Protein AF-A0A6A6XYK1-F1 (afdb_monomer)

Sequence (243 aa):
MVEALRTACPRNGGAFSYNPVHLSVWYMPEELWARLPTRLTGSIAAVQHAGAAVFTGFERLETLGEALSPSENAEDDIVPVPGVVKPRGLSTITISSNDSDASATSSLASSVVSTPLSTPNLFSMPVSPFSLSPSSFEKTTSKPHQRHHARSYTTPMEPDMAYYTLELSHLRTESLPCLRHAIRVVDRELNESKRLVELDEETLGEFEAWWVKKKATAIGLDQKGLALSIQRGIPTNGLGWSA

pLDDT: mean 71.99, std 24.49, range [33.78, 98.31]

Structure (mmCIF, N/CA/C/O backbone):
data_AF-A0A6A6XYK1-F1
#
_entry.id   AF-A0A6A6XYK1-F1
#
loop_
_atom_site.group_PDB
_atom_site.id
_atom_site.type_symbol
_atom_site.label_atom_id
_atom_site.label_alt_id
_atom_site.label_comp_id
_atom_site.label_asym_id
_atom_site.label_entity_id
_atom_site.label_seq_id
_atom_site.pdbx_PDB_ins_code
_atom_site.Cartn_x
_atom_site.Cartn_y
_atom_site.Cartn_z
_atom_site.occupancy
_atom_site.B_iso_or_equiv
_atom_site.auth_seq_id
_atom_site.auth_comp_id
_atom_site.auth_asym_id
_atom_site.auth_atom_id
_atom_site.pdbx_PDB_model_num
ATOM 1 N N . MET A 1 1 ? -33.678 12.955 -33.592 1.00 39.47 1 MET A N 1
ATOM 2 C CA . MET A 1 1 ? -32.979 13.380 -32.363 1.00 39.47 1 MET A CA 1
ATOM 3 C C . MET A 1 1 ? -32.291 12.138 -31.821 1.00 39.47 1 MET A C 1
ATOM 5 O O . MET A 1 1 ? -32.988 11.229 -31.401 1.00 39.47 1 MET A O 1
ATOM 9 N N . VAL A 1 2 ? -30.978 12.007 -32.016 1.00 41.28 2 VAL A N 1
ATOM 10 C CA . VAL A 1 2 ? -30.228 10.792 -31.650 1.00 41.28 2 VAL A CA 1
ATOM 11 C C . VAL A 1 2 ? -29.505 11.087 -30.342 1.00 41.28 2 VAL A C 1
ATOM 13 O O . VAL A 1 2 ? -28.521 11.821 -30.335 1.00 41.28 2 VAL A O 1
ATOM 16 N N . GLU A 1 3 ? -30.034 10.579 -29.232 1.00 44.09 3 GLU A N 1
ATOM 17 C CA . GLU A 1 3 ? -29.341 10.608 -27.945 1.00 44.09 3 GLU A CA 1
ATOM 18 C C . GLU A 1 3 ? -28.234 9.554 -27.961 1.00 44.09 3 GLU A C 1
ATOM 20 O O . GLU A 1 3 ? -28.485 8.352 -28.037 1.00 44.09 3 GLU A O 1
ATOM 25 N N . ALA A 1 4 ? -26.987 10.019 -27.920 1.00 49.19 4 ALA A N 1
ATOM 26 C CA . ALA A 1 4 ? -25.838 9.156 -27.724 1.00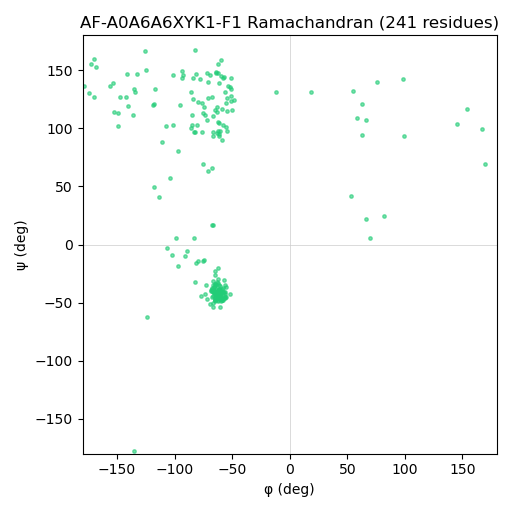 49.19 4 ALA A CA 1
ATOM 27 C C . ALA A 1 4 ? -25.904 8.566 -26.309 1.00 49.19 4 ALA A C 1
ATOM 29 O O . ALA A 1 4 ? -25.722 9.280 -25.317 1.00 49.19 4 ALA A O 1
ATOM 30 N N . LEU A 1 5 ? -26.164 7.260 -26.228 1.00 50.75 5 LEU A N 1
ATOM 31 C CA . LEU A 1 5 ? -26.056 6.472 -25.008 1.00 50.75 5 LEU A CA 1
ATOM 32 C C . LEU A 1 5 ? -24.596 6.558 -24.542 1.00 50.75 5 LEU A C 1
ATOM 34 O O . LEU A 1 5 ? -23.718 5.887 -25.082 1.00 50.75 5 LEU A O 1
ATOM 38 N N . ARG A 1 6 ? -24.306 7.447 -23.587 1.00 58.12 6 ARG A N 1
ATOM 39 C CA . ARG A 1 6 ? -22.989 7.502 -22.950 1.00 58.12 6 ARG A CA 1
ATOM 40 C C . ARG A 1 6 ? -22.797 6.161 -22.252 1.00 58.12 6 ARG A C 1
ATOM 42 O O . ARG A 1 6 ? -23.434 5.904 -21.235 1.00 58.12 6 ARG A O 1
ATOM 49 N N . THR A 1 7 ? -21.964 5.298 -22.827 1.00 49.56 7 THR A N 1
ATOM 50 C CA . THR A 1 7 ? -21.497 4.070 -22.187 1.00 49.56 7 THR A CA 1
ATOM 51 C C . THR A 1 7 ? -20.990 4.444 -20.807 1.00 49.56 7 THR A C 1
ATOM 53 O O . THR A 1 7 ? -20.052 5.234 -20.689 1.00 49.56 7 THR A O 1
ATOM 56 N N . ALA A 1 8 ? -21.646 3.929 -19.768 1.00 50.88 8 ALA A N 1
ATOM 57 C CA . ALA A 1 8 ? -21.138 4.016 -18.416 1.00 50.88 8 ALA A CA 1
ATOM 58 C C . ALA A 1 8 ? -19.760 3.353 -18.430 1.00 50.88 8 ALA A C 1
ATOM 60 O O . ALA A 1 8 ? -19.658 2.131 -18.525 1.00 50.88 8 ALA A O 1
ATOM 61 N N . CYS A 1 9 ? -18.698 4.163 -18.420 1.00 49.28 9 CYS A N 1
ATOM 62 C CA . CYS A 1 9 ? -17.361 3.656 -18.168 1.00 49.28 9 CYS A CA 1
ATOM 63 C C . CYS A 1 9 ? -17.449 2.819 -16.888 1.00 49.28 9 CYS A C 1
ATOM 65 O O . CYS A 1 9 ? -18.086 3.284 -15.931 1.00 49.28 9 CYS A O 1
ATOM 67 N N . PRO A 1 10 ? -16.862 1.607 -16.848 1.00 44.97 10 PRO A N 1
ATOM 68 C CA . PRO A 1 10 ? -16.783 0.846 -15.616 1.00 44.97 10 PRO A CA 1
ATOM 69 C C . PRO A 1 10 ? -16.271 1.796 -14.547 1.00 44.97 10 PRO A C 1
ATOM 71 O O . PRO A 1 10 ? -15.265 2.483 -14.746 1.00 44.97 10 PRO A O 1
ATOM 74 N N . ARG A 1 11 ? -17.022 1.924 -13.454 1.00 44.91 11 ARG A N 1
ATOM 75 C CA . ARG A 1 11 ? -16.589 2.701 -12.302 1.00 44.91 11 ARG A CA 1
ATOM 76 C C . ARG A 1 11 ? -15.322 2.003 -11.818 1.00 44.91 11 ARG A C 1
ATOM 78 O O . ARG A 1 11 ? -15.425 1.027 -11.086 1.00 44.91 11 ARG A O 1
ATOM 85 N N . ASN A 1 12 ? -14.153 2.458 -12.275 1.00 45.84 12 ASN A N 1
ATOM 86 C CA . ASN A 1 12 ? -12.835 2.013 -11.825 1.00 45.84 12 ASN A CA 1
ATOM 87 C C . ASN A 1 12 ? -12.651 2.477 -10.374 1.00 45.84 12 ASN A C 1
ATOM 89 O O . ASN A 1 12 ? -11.864 3.362 -10.061 1.00 45.84 12 ASN A O 1
ATOM 93 N N . GLY A 1 13 ? -13.467 1.929 -9.481 1.00 45.59 13 GLY A N 1
ATOM 94 C CA . GLY A 1 13 ? -13.355 2.063 -8.047 1.00 45.59 13 GLY A CA 1
ATOM 95 C C . GLY A 1 13 ? -12.625 0.840 -7.523 1.00 45.59 13 GLY A C 1
ATOM 96 O O . GLY A 1 13 ? -13.264 -0.088 -7.047 1.00 45.59 13 GLY A O 1
ATOM 97 N N . GLY A 1 14 ? -11.297 0.830 -7.635 1.00 49.97 14 GLY A N 1
ATOM 98 C CA . GLY A 1 14 ? -10.457 0.006 -6.761 1.00 49.97 14 GLY A CA 1
ATOM 99 C C . GLY A 1 14 ? -10.277 -1.472 -7.111 1.00 49.97 14 GLY A C 1
ATOM 100 O O . GLY A 1 14 ? -9.943 -2.242 -6.215 1.00 49.97 14 GLY A O 1
ATOM 101 N N . ALA A 1 15 ? -10.424 -1.891 -8.371 1.00 55.81 15 ALA A N 1
ATOM 102 C CA . ALA A 1 15 ? -9.933 -3.208 -8.786 1.00 55.81 15 ALA A CA 1
ATOM 103 C C . ALA A 1 15 ? -8.400 -3.168 -8.922 1.00 55.81 15 ALA A C 1
ATOM 105 O O . ALA A 1 15 ? -7.854 -3.186 -10.021 1.00 55.81 15 ALA A O 1
ATOM 106 N N . PHE A 1 16 ? -7.694 -3.044 -7.798 1.00 63.47 16 PHE A N 1
ATOM 107 C CA . PHE A 1 16 ? -6.256 -3.270 -7.774 1.00 63.47 16 PHE A CA 1
ATOM 108 C C . PHE A 1 16 ? -6.018 -4.733 -8.137 1.00 63.47 16 PHE A C 1
ATOM 110 O O . PHE A 1 16 ? -6.489 -5.629 -7.437 1.00 63.47 16 PHE A O 1
ATOM 117 N N . SER A 1 17 ? -5.312 -4.991 -9.234 1.00 79.06 17 SER A N 1
ATOM 118 C CA . SER A 1 17 ? -4.853 -6.342 -9.537 1.00 79.06 17 SER A CA 1
ATOM 119 C C . SER A 1 17 ? -3.731 -6.688 -8.561 1.00 79.06 17 SER A C 1
ATOM 121 O O . SER A 1 17 ? -2.623 -6.152 -8.668 1.00 79.06 17 SER A O 1
ATOM 123 N N . TYR A 1 18 ? -4.021 -7.556 -7.598 1.00 91.00 18 TYR A N 1
ATOM 124 C CA . TYR A 1 18 ? -3.035 -8.072 -6.658 1.00 91.00 18 TYR A CA 1
ATOM 125 C C . TYR A 1 18 ? -3.021 -9.599 -6.676 1.00 91.00 18 TYR A C 1
ATOM 127 O O . TYR A 1 18 ? -4.042 -10.244 -6.915 1.00 91.00 18 TYR A O 1
ATOM 135 N N . ASN A 1 19 ? -1.855 -10.174 -6.398 1.00 91.94 19 ASN A N 1
ATOM 136 C CA . ASN A 1 19 ? -1.716 -11.593 -6.120 1.00 91.94 19 ASN A CA 1
ATOM 137 C C . ASN A 1 19 ? -2.139 -11.852 -4.656 1.00 91.94 19 ASN A C 1
ATOM 139 O O . ASN A 1 19 ? -1.568 -11.239 -3.746 1.00 91.94 19 ASN A O 1
ATOM 143 N N . PRO A 1 20 ? -3.132 -12.726 -4.389 1.00 93.38 20 PRO A N 1
ATOM 144 C CA . PRO A 1 20 ? -3.642 -12.965 -3.037 1.00 93.38 20 PRO A CA 1
ATOM 145 C C . PRO A 1 20 ? -2.591 -13.531 -2.075 1.00 93.38 20 PRO A C 1
ATOM 147 O O . PRO A 1 20 ? -2.741 -13.367 -0.866 1.00 93.38 20 PRO A O 1
ATOM 150 N N . VAL A 1 21 ? -1.506 -14.131 -2.577 1.00 95.44 21 VAL A N 1
ATOM 151 C CA . VAL A 1 21 ? -0.390 -14.621 -1.747 1.00 95.44 21 VAL A CA 1
ATOM 152 C C . VAL A 1 21 ? 0.195 -13.502 -0.875 1.00 95.44 21 VAL A C 1
ATOM 154 O O . VAL A 1 21 ? 0.523 -13.730 0.293 1.00 95.44 21 VAL A O 1
ATOM 157 N N . HIS A 1 22 ? 0.225 -12.267 -1.389 1.00 95.75 22 HIS A N 1
ATOM 158 C CA . HIS A 1 22 ? 0.764 -11.107 -0.673 1.00 95.75 22 HIS A CA 1
ATOM 159 C C . HIS A 1 22 ? -0.147 -10.584 0.443 1.00 95.75 22 HIS A C 1
ATOM 161 O O . HIS A 1 22 ? 0.319 -9.815 1.283 1.00 95.75 22 HIS A O 1
ATOM 167 N N . LEU A 1 23 ? -1.419 -10.998 0.515 1.00 95.38 23 LEU A N 1
ATOM 168 C CA . LEU A 1 23 ? -2.320 -10.577 1.600 1.00 95.38 23 LEU A CA 1
ATOM 169 C C . LEU A 1 23 ? -1.856 -11.088 2.966 1.00 95.38 23 LEU A C 1
ATOM 171 O O . LEU A 1 23 ? -1.984 -10.376 3.962 1.00 95.38 23 LEU A O 1
ATOM 175 N N . SER A 1 24 ? -1.252 -12.277 3.003 1.00 95.81 2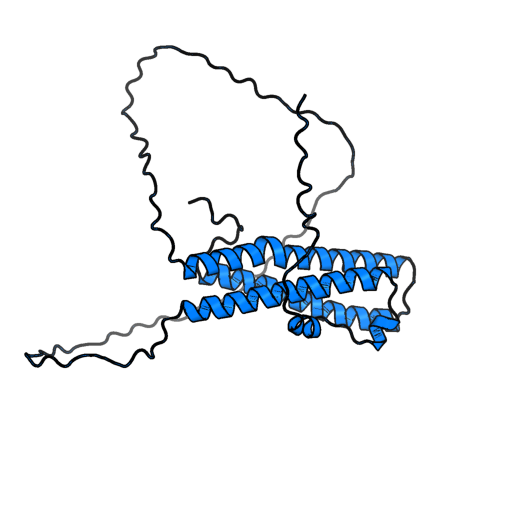4 SER A N 1
ATOM 176 C CA . SER A 1 24 ? -0.728 -12.897 4.226 1.00 95.81 24 SER A CA 1
ATOM 177 C C . SER A 1 24 ? 0.259 -11.993 4.975 1.00 95.81 24 SER A C 1
ATOM 179 O O . SER A 1 24 ? 0.225 -11.902 6.202 1.00 95.81 24 SER A O 1
ATOM 181 N N . VAL A 1 25 ? 1.075 -11.235 4.235 1.00 96.25 25 VAL A N 1
ATOM 182 C CA . VAL A 1 25 ? 2.047 -10.278 4.782 1.00 96.25 25 VAL A CA 1
ATOM 183 C C . VAL A 1 25 ? 1.353 -9.126 5.505 1.00 96.25 25 VAL A C 1
ATOM 185 O O . VAL A 1 25 ? 1.928 -8.537 6.421 1.00 96.25 25 VAL A O 1
ATOM 188 N N . TRP A 1 26 ? 0.117 -8.799 5.133 1.00 96.88 26 TRP A N 1
ATOM 189 C CA . TRP A 1 26 ? -0.649 -7.683 5.682 1.00 96.88 26 TRP A CA 1
ATOM 190 C C . TRP A 1 26 ? -1.710 -8.096 6.689 1.00 96.88 26 TRP A C 1
ATOM 192 O O . TRP A 1 26 ? -2.246 -7.217 7.364 1.00 96.88 26 TRP A O 1
ATOM 202 N N . TYR A 1 27 ? -1.985 -9.389 6.846 1.00 96.62 27 TYR A N 1
ATOM 203 C CA . TYR A 1 27 ? -2.992 -9.829 7.793 1.00 96.62 27 TYR A CA 1
ATOM 204 C C . TYR A 1 27 ? -2.653 -9.464 9.238 1.00 96.62 27 TYR A C 1
ATOM 206 O O . TYR A 1 27 ? -1.497 -9.336 9.670 1.00 96.62 27 TYR A O 1
ATOM 214 N N . MET A 1 28 ? -3.735 -9.217 9.961 1.00 96.38 28 MET A N 1
ATOM 215 C CA . MET A 1 28 ? -3.753 -9.034 11.396 1.00 96.38 28 MET A CA 1
ATOM 216 C C . MET A 1 28 ? -4.041 -10.387 12.051 1.00 96.38 28 MET A C 1
ATOM 218 O O . MET A 1 28 ? -4.797 -11.165 11.467 1.00 96.38 28 MET A O 1
ATOM 222 N N . PRO A 1 29 ? -3.475 -10.675 13.236 1.00 96.88 29 PRO A N 1
ATOM 223 C CA . PRO A 1 29 ? -3.889 -11.832 14.022 1.00 96.88 29 PRO A CA 1
ATOM 224 C C . PRO A 1 29 ? -5.409 -11.849 14.232 1.00 96.88 29 PRO A C 1
ATOM 226 O O . PRO A 1 29 ? -6.004 -10.817 14.547 1.00 96.88 29 PRO A O 1
ATOM 229 N N . GLU A 1 30 ? -6.033 -13.012 14.058 1.00 96.00 30 GLU A N 1
ATOM 230 C CA . GLU A 1 30 ? -7.496 -13.163 14.093 1.00 96.00 30 GLU A CA 1
ATOM 231 C C . GLU A 1 30 ? -8.094 -12.760 15.449 1.00 96.00 30 GLU A C 1
ATOM 233 O O . GLU A 1 30 ? -9.107 -12.065 15.503 1.00 96.00 30 GLU A O 1
ATOM 238 N N . GLU A 1 31 ? -7.408 -13.103 16.540 1.00 96.12 31 GLU A N 1
ATOM 239 C CA . GLU A 1 31 ? -7.795 -12.750 17.913 1.00 96.12 31 GLU A CA 1
ATOM 240 C C . GLU A 1 31 ? -7.857 -11.233 18.140 1.00 96.12 31 GLU A C 1
ATOM 242 O O . GLU A 1 31 ? -8.705 -10.736 18.883 1.00 96.12 31 GLU A O 1
ATOM 247 N N . LEU A 1 32 ? -6.959 -10.481 17.498 1.00 96.56 32 LEU A N 1
ATOM 248 C CA . LEU A 1 32 ? -6.961 -9.022 17.542 1.00 96.56 32 LEU A CA 1
ATOM 249 C C . LEU A 1 32 ? -8.056 -8.465 16.631 1.00 96.56 32 LEU A C 1
ATOM 251 O O . LEU A 1 32 ? -8.817 -7.598 17.046 1.00 96.56 32 LEU A O 1
ATOM 255 N N . TRP A 1 33 ? -8.187 -9.006 15.418 1.00 96.69 33 TRP A N 1
ATOM 256 C CA . TRP A 1 33 ? -9.194 -8.585 14.443 1.00 96.69 33 TRP A CA 1
ATOM 257 C C . TRP A 1 33 ? -10.625 -8.674 14.985 1.00 96.69 33 TRP A C 1
ATOM 259 O O . TRP A 1 33 ? -11.413 -7.750 14.791 1.00 96.69 33 TRP A O 1
ATOM 269 N N . ALA A 1 34 ? -10.950 -9.759 15.693 1.00 96.50 34 ALA A N 1
ATOM 270 C CA . ALA A 1 34 ? -12.279 -10.000 16.252 1.00 96.50 34 ALA A CA 1
ATOM 271 C C . ALA A 1 34 ? -12.696 -8.984 17.333 1.00 96.50 34 ALA A C 1
ATOM 273 O O . ALA A 1 34 ? -13.890 -8.807 17.568 1.00 96.50 34 ALA A O 1
ATOM 274 N N . ARG A 1 35 ? -11.731 -8.313 17.977 1.00 95.94 35 ARG A N 1
ATOM 275 C CA . ARG A 1 35 ? -11.975 -7.306 19.024 1.00 95.94 35 ARG A CA 1
ATOM 276 C C . ARG A 1 35 ? -12.099 -5.880 18.485 1.00 95.94 35 ARG A C 1
ATOM 278 O O . ARG A 1 35 ? -12.484 -4.982 19.227 1.00 95.94 35 ARG A O 1
ATOM 285 N N . LEU A 1 36 ? -11.781 -5.643 17.210 1.00 95.00 36 LEU A N 1
ATOM 286 C CA . LEU A 1 36 ? -11.768 -4.291 16.654 1.00 95.00 36 LEU A CA 1
ATOM 287 C C . LEU A 1 36 ? -13.166 -3.784 16.254 1.00 95.00 36 LEU A C 1
ATOM 289 O O . LEU A 1 36 ? -13.975 -4.538 15.707 1.00 95.00 36 LEU A O 1
ATOM 293 N N . PRO A 1 37 ? -13.428 -2.471 16.395 1.00 94.50 37 PRO A N 1
ATOM 294 C CA . PRO A 1 37 ? -14.613 -1.834 15.841 1.00 94.50 37 PRO A CA 1
ATOM 295 C C . PRO A 1 37 ? -14.720 -2.017 14.322 1.00 94.50 37 PRO A C 1
ATOM 297 O O . PRO A 1 37 ? -13.739 -1.906 13.583 1.00 94.50 37 PRO A O 1
ATOM 300 N N . THR A 1 38 ? -15.950 -2.188 13.830 1.00 91.50 38 THR A N 1
ATOM 301 C CA . THR A 1 38 ? -16.241 -2.438 12.400 1.00 91.50 38 THR A CA 1
ATOM 302 C C . THR A 1 38 ? -15.699 -1.341 11.466 1.00 91.50 38 THR A C 1
ATOM 304 O O . THR A 1 38 ? -15.328 -1.598 10.322 1.00 91.50 38 THR A O 1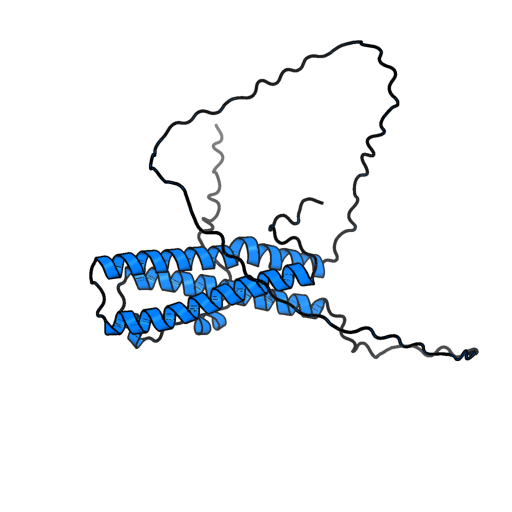
ATOM 307 N N . ARG A 1 39 ? -15.629 -0.090 11.941 1.00 91.31 39 ARG A N 1
ATOM 308 C CA . ARG A 1 39 ? -15.064 1.033 11.167 1.00 91.31 39 ARG A CA 1
ATOM 309 C C . ARG A 1 39 ? -13.568 0.845 10.905 1.00 91.31 39 ARG A C 1
ATOM 311 O O . ARG A 1 39 ? -13.078 1.108 9.804 1.00 91.31 39 ARG A O 1
ATOM 318 N N . LEU A 1 40 ? -12.852 0.347 11.911 1.00 95.19 40 LEU A N 1
ATOM 319 C CA . LEU A 1 40 ? -11.420 0.111 11.830 1.00 95.19 40 LEU A CA 1
ATOM 320 C C . LEU A 1 40 ? -11.125 -1.109 10.951 1.00 95.19 40 LEU A C 1
ATOM 322 O O . LEU A 1 40 ? -10.269 -1.028 10.077 1.00 95.19 40 LEU A O 1
ATOM 326 N N . THR A 1 41 ? -11.888 -2.198 11.077 1.00 95.62 41 THR A N 1
ATOM 327 C CA . THR A 1 41 ? -11.693 -3.398 10.239 1.00 95.62 41 THR A CA 1
ATOM 328 C C . THR A 1 41 ? -11.868 -3.105 8.747 1.00 95.62 41 THR A C 1
ATOM 330 O O . THR A 1 41 ? -11.035 -3.517 7.938 1.00 95.62 41 THR A O 1
ATOM 333 N N . GLY A 1 42 ? -12.871 -2.306 8.367 1.00 95.00 42 GLY A N 1
ATOM 334 C CA . GLY A 1 42 ? -13.062 -1.889 6.973 1.00 95.00 42 GLY A CA 1
ATOM 335 C C . GLY A 1 42 ? -11.878 -1.091 6.410 1.00 95.00 42 GLY A C 1
ATOM 336 O O . GLY A 1 42 ? -11.436 -1.332 5.284 1.00 95.00 42 GLY A O 1
ATOM 337 N N . SER A 1 43 ? -11.316 -0.170 7.198 1.00 96.62 43 SER A N 1
ATOM 338 C CA . SER A 1 43 ? -10.146 0.614 6.779 1.00 96.62 43 SER A CA 1
ATOM 339 C C . SER A 1 43 ? -8.854 -0.212 6.756 1.00 96.62 43 SER A C 1
ATOM 341 O O . SER A 1 43 ? -8.038 -0.040 5.848 1.00 96.62 43 SER A O 1
ATOM 343 N N . ILE A 1 44 ? -8.685 -1.170 7.672 1.00 97.50 44 ILE A N 1
ATOM 344 C CA . ILE A 1 44 ? -7.544 -2.094 7.660 1.00 97.50 44 ILE A CA 1
ATOM 345 C C . ILE A 1 44 ? -7.599 -3.023 6.442 1.00 97.50 44 ILE A C 1
ATOM 347 O O . ILE A 1 44 ? -6.568 -3.238 5.806 1.00 97.50 44 ILE A O 1
ATOM 351 N N . ALA A 1 45 ? -8.774 -3.537 6.067 1.00 96.12 45 ALA A N 1
ATOM 352 C CA . ALA A 1 45 ? -8.919 -4.357 4.862 1.00 96.12 45 ALA A CA 1
ATOM 353 C C . ALA A 1 45 ? -8.451 -3.596 3.608 1.00 96.12 45 ALA A C 1
ATOM 355 O O . ALA A 1 45 ? -7.721 -4.137 2.776 1.00 96.12 45 ALA A O 1
ATOM 356 N N . ALA A 1 46 ? -8.774 -2.301 3.507 1.00 95.31 46 ALA A N 1
ATOM 357 C CA . ALA A 1 46 ? -8.273 -1.457 2.424 1.00 95.31 46 ALA A CA 1
ATOM 358 C C . ALA A 1 46 ? -6.735 -1.367 2.411 1.00 95.31 46 ALA A C 1
ATOM 360 O O . ALA A 1 46 ? -6.128 -1.426 1.341 1.00 95.31 46 ALA A O 1
ATOM 361 N N . VAL A 1 47 ? -6.091 -1.283 3.581 1.00 97.31 47 VAL A N 1
ATOM 362 C CA . VAL A 1 47 ? -4.621 -1.319 3.699 1.00 97.31 47 VAL A CA 1
ATOM 363 C C . VAL A 1 47 ? -4.059 -2.672 3.274 1.00 97.31 47 VAL A C 1
ATOM 365 O O . V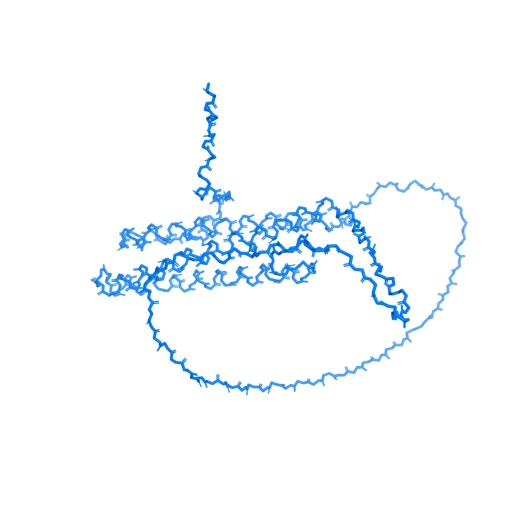AL A 1 47 ? -3.049 -2.704 2.579 1.00 97.31 47 VAL A O 1
ATOM 368 N N . GLN A 1 48 ? -4.709 -3.779 3.639 1.00 96.69 48 GLN A N 1
ATOM 369 C CA . GLN A 1 48 ? -4.279 -5.123 3.245 1.00 96.69 48 GLN A CA 1
ATOM 370 C C . GLN A 1 48 ? -4.283 -5.290 1.723 1.00 96.69 48 GLN A C 1
ATOM 372 O O . GLN A 1 48 ? -3.286 -5.726 1.149 1.00 96.69 48 GLN A O 1
ATOM 377 N N . HIS A 1 49 ? -5.361 -4.873 1.057 1.00 95.88 49 HIS A N 1
ATOM 378 C CA . HIS A 1 49 ? -5.459 -4.940 -0.401 1.00 95.88 49 HIS A CA 1
ATOM 379 C C . HIS A 1 49 ? -4.489 -3.983 -1.102 1.00 95.88 49 HIS A C 1
ATOM 381 O O . HIS A 1 49 ? -3.801 -4.389 -2.037 1.00 95.88 49 HIS A O 1
ATOM 387 N N . ALA A 1 50 ? -4.384 -2.733 -0.637 1.00 96.12 50 ALA A N 1
ATOM 388 C CA . ALA A 1 50 ? -3.442 -1.767 -1.204 1.00 96.12 50 ALA A CA 1
ATOM 389 C C . ALA A 1 50 ? -1.987 -2.226 -1.022 1.00 96.12 50 ALA A C 1
ATOM 391 O O . ALA A 1 50 ? -1.173 -2.127 -1.937 1.00 96.12 50 ALA A O 1
ATOM 392 N N . GLY A 1 51 ? -1.670 -2.784 0.144 1.00 96.94 51 GLY A N 1
ATOM 393 C CA . GLY A 1 51 ? -0.371 -3.358 0.450 1.00 96.94 51 GLY A CA 1
ATOM 394 C C . GLY A 1 51 ? -0.030 -4.546 -0.447 1.00 96.94 51 GLY A C 1
ATOM 395 O O . GLY A 1 51 ? 1.050 -4.578 -1.036 1.00 96.94 51 GLY A O 1
ATOM 396 N N . ALA A 1 52 ? -0.958 -5.492 -0.617 1.00 96.62 52 ALA A N 1
ATOM 397 C CA . ALA A 1 52 ? -0.778 -6.627 -1.522 1.00 96.62 52 ALA A CA 1
ATOM 398 C C . ALA A 1 52 ? -0.588 -6.186 -2.983 1.00 96.62 52 ALA A C 1
ATOM 400 O O . ALA A 1 52 ? 0.254 -6.742 -3.691 1.00 96.62 52 ALA A O 1
ATOM 401 N N . ALA A 1 53 ? -1.309 -5.153 -3.428 1.00 96.06 53 ALA A N 1
ATOM 402 C CA . ALA A 1 53 ? -1.136 -4.578 -4.760 1.00 96.06 53 ALA A CA 1
ATOM 403 C C . ALA A 1 53 ? 0.275 -4.008 -4.967 1.00 96.06 53 ALA A C 1
ATOM 405 O O . ALA A 1 53 ? 0.889 -4.258 -6.003 1.00 96.06 53 ALA A O 1
ATOM 406 N N . VAL A 1 54 ? 0.823 -3.316 -3.962 1.00 97.19 54 VAL A N 1
ATOM 407 C CA . VAL A 1 54 ? 2.202 -2.803 -3.996 1.00 97.19 54 VAL A CA 1
ATOM 408 C C . VAL A 1 54 ? 3.221 -3.942 -4.087 1.00 97.19 54 VAL A C 1
ATOM 410 O O . VAL A 1 54 ? 4.119 -3.877 -4.923 1.00 97.19 54 VAL A O 1
ATOM 413 N N . PHE A 1 55 ? 3.084 -5.001 -3.281 1.00 97.38 55 PHE A N 1
ATOM 414 C CA . PHE A 1 55 ? 3.975 -6.167 -3.379 1.00 97.38 55 PHE A CA 1
ATOM 415 C C . PHE A 1 55 ? 3.896 -6.843 -4.748 1.00 97.38 55 PHE A C 1
ATOM 417 O O . PHE A 1 55 ? 4.929 -7.166 -5.322 1.00 97.38 55 PHE A O 1
ATOM 424 N N . THR A 1 56 ? 2.690 -6.969 -5.304 1.00 96.19 56 THR A N 1
ATOM 425 C CA . THR A 1 56 ? 2.494 -7.529 -6.649 1.00 96.19 56 THR A CA 1
ATOM 426 C C . THR A 1 56 ? 3.195 -6.678 -7.715 1.00 96.19 56 THR A C 1
ATOM 428 O O . THR A 1 56 ? 3.801 -7.217 -8.633 1.00 96.19 56 THR A O 1
ATOM 431 N N . GLY A 1 57 ? 3.144 -5.347 -7.604 1.00 95.25 57 GLY A N 1
ATOM 432 C CA . GLY A 1 57 ? 3.866 -4.466 -8.527 1.00 95.25 57 GLY A CA 1
ATOM 433 C C . GLY A 1 57 ? 5.389 -4.569 -8.386 1.00 95.25 57 GLY A C 1
ATOM 434 O O . GLY A 1 57 ? 6.095 -4.590 -9.389 1.00 95.25 57 GLY A O 1
ATOM 435 N N . PHE A 1 58 ? 5.913 -4.719 -7.163 1.00 97.00 58 PHE A N 1
ATOM 436 C CA . PHE A 1 58 ? 7.343 -4.990 -6.969 1.00 97.00 58 PHE A CA 1
ATOM 437 C C . PHE A 1 58 ? 7.777 -6.344 -7.536 1.00 97.00 58 PHE A C 1
ATOM 439 O O . PHE A 1 58 ? 8.837 -6.411 -8.144 1.00 97.00 58 PHE A O 1
ATOM 446 N N . GLU A 1 59 ? 6.966 -7.388 -7.379 1.00 95.94 59 GLU A N 1
ATOM 447 C CA . GLU A 1 59 ? 7.219 -8.706 -7.973 1.00 95.94 59 GLU A CA 1
ATOM 448 C C . GLU A 1 59 ? 7.294 -8.612 -9.506 1.00 95.94 59 GLU A C 1
ATOM 450 O O . GLU A 1 59 ? 8.259 -9.075 -10.107 1.00 95.94 59 GLU A O 1
ATOM 455 N N . ARG A 1 60 ? 6.344 -7.910 -10.146 1.00 94.69 60 ARG A N 1
ATOM 456 C CA . ARG A 1 60 ? 6.393 -7.657 -11.598 1.00 94.69 60 ARG A CA 1
ATOM 457 C C . ARG A 1 60 ? 7.657 -6.903 -12.015 1.00 94.69 60 ARG A C 1
ATOM 459 O O . ARG A 1 60 ? 8.251 -7.234 -13.039 1.00 94.69 60 ARG A O 1
ATOM 466 N N . LEU A 1 61 ? 8.082 -5.907 -11.234 1.00 93.81 61 LEU A N 1
ATOM 467 C CA . LEU A 1 61 ? 9.328 -5.179 -11.492 1.00 93.81 61 LEU A CA 1
ATOM 468 C C . LEU A 1 61 ? 10.568 -6.057 -11.362 1.00 93.81 61 LEU A C 1
ATOM 470 O O . LEU A 1 61 ? 11.520 -5.846 -12.104 1.00 93.81 61 LEU A O 1
ATOM 474 N N . GLU A 1 62 ? 10.581 -7.003 -10.430 1.00 94.12 62 GLU A N 1
ATOM 475 C CA . GLU A 1 62 ? 11.686 -7.951 -10.277 1.00 94.12 62 GLU A CA 1
ATOM 476 C C . GLU A 1 62 ? 11.776 -8.855 -11.513 1.00 94.12 62 GLU A C 1
ATOM 478 O O . GLU A 1 62 ? 12.831 -8.898 -12.140 1.00 94.12 62 GLU A O 1
ATOM 483 N N . THR A 1 63 ? 10.655 -9.426 -11.969 1.00 92.88 63 THR A N 1
ATOM 484 C CA . THR A 1 63 ? 10.610 -10.232 -13.204 1.00 92.88 63 THR A CA 1
ATOM 485 C C . THR A 1 63 ? 11.048 -9.443 -14.443 1.00 92.88 63 THR A C 1
ATOM 487 O O . THR A 1 63 ? 11.833 -9.933 -15.253 1.00 92.88 63 THR A O 1
ATOM 490 N N . LEU A 1 64 ? 10.579 -8.199 -14.597 1.00 91.50 64 LEU A N 1
ATOM 491 C CA . LEU A 1 64 ? 11.006 -7.326 -15.697 1.00 91.50 64 LEU A CA 1
ATOM 492 C C . LEU A 1 64 ? 12.486 -6.935 -15.566 1.00 91.50 64 LEU A C 1
ATOM 494 O O . LEU A 1 64 ? 13.185 -6.799 -16.562 1.00 91.50 64 LEU A O 1
ATOM 498 N N . GLY A 1 65 ? 12.977 -6.755 -14.339 1.00 88.69 65 GLY A N 1
ATOM 499 C CA . GLY A 1 65 ? 14.370 -6.423 -14.055 1.00 88.69 65 GLY A CA 1
ATOM 500 C C . GLY A 1 65 ? 15.342 -7.553 -14.396 1.00 88.69 65 GLY A C 1
ATOM 501 O O . GLY A 1 65 ? 16.429 -7.261 -14.893 1.00 88.69 65 GLY A O 1
ATOM 502 N N . GLU A 1 66 ? 14.944 -8.805 -14.162 1.00 88.81 66 GLU A N 1
ATOM 503 C CA . GLU A 1 66 ? 15.693 -10.012 -14.537 1.00 88.81 66 GLU A CA 1
ATOM 504 C C . GLU A 1 66 ? 15.764 -10.192 -16.057 1.00 88.81 66 GLU A C 1
ATOM 506 O O . GLU A 1 66 ? 16.829 -10.501 -16.587 1.00 88.81 66 GLU A O 1
ATOM 511 N N . ALA A 1 67 ? 14.671 -9.920 -16.779 1.00 82.81 67 ALA A N 1
ATOM 512 C CA . ALA A 1 67 ? 14.661 -9.962 -18.245 1.00 82.81 67 ALA A CA 1
ATOM 513 C C . ALA A 1 67 ? 15.629 -8.940 -18.876 1.00 82.81 67 ALA A C 1
ATOM 515 O O . ALA A 1 67 ? 16.191 -9.182 -19.939 1.00 82.81 67 ALA A O 1
ATOM 516 N N . LEU A 1 68 ? 15.857 -7.815 -18.192 1.00 81.56 68 LEU A N 1
ATOM 517 C CA . LEU A 1 68 ? 16.769 -6.753 -18.622 1.00 81.56 68 LEU A CA 1
ATOM 518 C C . LEU A 1 68 ? 18.244 -7.027 -18.298 1.00 81.56 68 LEU A C 1
ATOM 520 O O . LEU A 1 68 ? 19.116 -6.333 -18.823 1.00 81.56 68 LEU A O 1
ATOM 524 N N . SER A 1 69 ? 18.546 -7.978 -17.410 1.00 76.31 69 SER A N 1
ATOM 525 C CA . SER A 1 69 ? 19.916 -8.462 -17.235 1.00 76.31 69 SER A CA 1
ATOM 526 C C . SER A 1 69 ? 20.168 -9.557 -18.269 1.00 76.31 69 SER A C 1
ATOM 528 O O . SER A 1 69 ? 19.558 -10.619 -18.157 1.00 76.31 69 SER A O 1
ATOM 530 N N . PRO A 1 70 ? 21.032 -9.342 -19.280 1.00 58.44 70 PRO A N 1
ATOM 531 C CA . PRO A 1 70 ? 21.358 -10.403 -20.220 1.00 58.44 70 PRO A CA 1
ATOM 532 C C . PRO A 1 70 ? 21.939 -11.579 -19.434 1.00 58.44 70 PRO A C 1
ATOM 534 O O . PRO A 1 70 ? 22.969 -11.451 -18.777 1.00 58.44 70 PRO A O 1
ATOM 537 N N . SER A 1 71 ? 21.237 -12.712 -19.469 1.00 49.25 71 SER A N 1
ATOM 538 C CA . SER A 1 71 ? 21.727 -13.980 -18.939 1.00 49.25 71 SER A CA 1
ATOM 539 C C . SER A 1 71 ? 23.077 -14.279 -19.590 1.00 49.25 71 SER A C 1
ATOM 541 O O . SER A 1 71 ? 23.142 -14.515 -20.794 1.00 49.25 71 SER A O 1
ATOM 543 N N . GLU A 1 72 ? 24.155 -14.292 -18.805 1.00 53.00 72 GLU A N 1
ATOM 544 C CA . GLU A 1 72 ? 25.508 -14.672 -19.241 1.00 53.00 72 GLU A CA 1
ATOM 545 C C . GLU A 1 72 ? 25.627 -16.168 -19.619 1.00 53.00 72 GLU A C 1
ATOM 547 O O . GLU A 1 72 ? 26.726 -16.691 -19.735 1.00 53.00 72 GLU A O 1
ATOM 552 N N . ASN A 1 73 ? 24.512 -16.872 -19.846 1.00 43.69 73 ASN A N 1
ATOM 553 C CA . ASN A 1 73 ? 24.476 -18.288 -20.213 1.00 43.69 73 ASN A CA 1
ATOM 554 C C . ASN A 1 73 ? 23.854 -18.506 -21.601 1.00 43.69 73 ASN A C 1
ATOM 556 O O . ASN A 1 73 ? 22.966 -19.339 -21.769 1.00 43.69 73 ASN A O 1
ATOM 560 N N . ALA A 1 74 ? 24.315 -17.752 -22.598 1.00 48.94 74 ALA A N 1
ATOM 561 C CA . ALA A 1 74 ? 24.191 -18.136 -24.003 1.00 48.94 74 ALA A CA 1
ATOM 562 C C . ALA A 1 74 ? 25.555 -18.630 -24.511 1.00 48.94 74 ALA A C 1
ATOM 564 O O . ALA A 1 74 ? 26.127 -18.088 -25.455 1.00 48.94 74 ALA A O 1
ATOM 565 N N . GLU A 1 75 ? 26.102 -19.644 -23.841 1.00 53.09 75 GLU A N 1
ATOM 566 C CA . GLU A 1 75 ? 27.115 -20.504 -24.447 1.00 53.09 75 GLU A CA 1
ATOM 567 C C . GLU A 1 75 ? 26.370 -21.547 -25.283 1.00 53.09 75 GLU A C 1
ATOM 569 O O . GLU A 1 75 ? 25.807 -22.478 -24.721 1.00 53.09 75 GLU A O 1
ATOM 574 N N . ASP A 1 76 ? 26.242 -21.294 -26.590 1.00 46.28 76 ASP A N 1
ATOM 575 C CA . ASP A 1 76 ? 26.297 -22.289 -27.677 1.00 46.28 76 ASP A CA 1
ATOM 576 C C . ASP A 1 76 ? 25.792 -21.667 -28.992 1.00 46.28 76 ASP A C 1
ATOM 578 O O . ASP A 1 76 ? 24.595 -21.500 -29.214 1.00 46.28 76 ASP A O 1
ATOM 582 N N . ASP A 1 77 ? 26.727 -21.253 -29.851 1.00 42.66 77 ASP A N 1
ATOM 583 C CA . ASP A 1 77 ? 26.969 -21.873 -31.171 1.00 42.66 77 ASP A CA 1
ATOM 584 C C . ASP A 1 77 ? 27.928 -20.973 -31.980 1.00 42.66 77 ASP A C 1
ATOM 586 O O . ASP A 1 77 ? 27.566 -20.285 -32.939 1.00 42.66 77 ASP A O 1
ATOM 590 N N . ILE A 1 78 ? 29.191 -20.907 -31.539 1.00 41.28 78 ILE A N 1
ATOM 591 C CA . ILE A 1 78 ? 30.268 -20.308 -32.335 1.00 41.28 78 ILE A CA 1
ATOM 592 C C . ILE A 1 78 ? 30.795 -21.400 -33.263 1.00 41.28 78 ILE A C 1
ATOM 594 O O . ILE A 1 78 ? 31.610 -22.236 -32.871 1.00 41.28 78 ILE A O 1
ATOM 598 N N . VAL A 1 79 ? 30.354 -21.361 -34.519 1.00 45.50 79 VAL A N 1
ATOM 599 C CA . VAL A 1 79 ? 30.948 -22.127 -35.620 1.00 45.50 79 VAL A CA 1
ATOM 600 C C . VAL A 1 79 ? 32.454 -21.804 -35.712 1.00 45.50 79 VAL A C 1
ATOM 602 O O . VAL A 1 79 ? 32.809 -20.637 -35.913 1.00 45.50 79 VAL A O 1
ATOM 605 N N . PRO A 1 80 ? 33.373 -22.785 -35.605 1.00 39.81 80 PRO A N 1
ATOM 606 C CA . PRO A 1 80 ? 34.803 -22.515 -35.714 1.00 39.81 80 PRO A CA 1
ATOM 607 C C . PRO A 1 80 ? 35.198 -22.237 -37.170 1.00 39.81 80 PRO A C 1
ATOM 609 O O . PRO A 1 80 ? 35.223 -23.142 -38.004 1.00 39.81 80 PRO A O 1
ATOM 612 N N . VAL A 1 81 ? 35.571 -20.993 -37.479 1.00 44.56 81 VAL A N 1
ATOM 613 C CA . VAL A 1 81 ? 36.337 -20.663 -38.693 1.00 44.56 81 VAL A CA 1
ATOM 614 C C . VAL A 1 81 ? 37.824 -20.617 -38.318 1.00 44.56 81 VAL A C 1
ATOM 616 O O . VAL A 1 81 ? 38.205 -19.824 -37.454 1.00 44.56 81 VAL A O 1
ATOM 619 N N . PRO A 1 82 ? 38.696 -21.446 -38.921 1.00 39.34 82 PRO A N 1
ATOM 620 C CA . PRO A 1 82 ? 40.113 -21.441 -38.600 1.00 39.34 82 PRO A CA 1
ATOM 621 C C . PRO A 1 82 ? 40.841 -20.359 -39.403 1.00 39.34 82 PRO A C 1
ATOM 623 O O . PRO A 1 82 ? 40.836 -20.385 -40.632 1.00 39.34 82 PRO A O 1
ATOM 626 N N . GLY A 1 83 ? 41.556 -19.464 -38.718 1.00 36.66 83 GLY A N 1
ATOM 627 C CA . GLY A 1 83 ? 42.667 -18.756 -39.351 1.00 36.66 83 GLY A CA 1
ATOM 628 C C . GLY A 1 83 ? 43.034 -17.387 -38.783 1.00 36.66 83 GLY A C 1
ATOM 629 O O . GLY A 1 83 ? 42.334 -16.411 -38.999 1.00 36.66 83 GLY A O 1
ATOM 630 N N . VAL A 1 84 ? 44.261 -17.334 -38.254 1.00 35.69 84 VAL A N 1
ATOM 631 C CA . VAL A 1 84 ? 45.223 -16.217 -38.361 1.00 35.69 84 VAL A CA 1
ATOM 632 C C . VAL A 1 84 ? 45.336 -15.223 -37.182 1.00 35.69 84 VAL A C 1
ATOM 634 O O . VAL A 1 84 ? 44.695 -14.186 -37.113 1.00 35.69 84 VAL A O 1
ATOM 637 N N . VAL A 1 85 ? 46.310 -15.562 -36.323 1.00 37.94 85 VAL A N 1
ATOM 638 C CA . VAL A 1 85 ? 47.411 -14.737 -35.767 1.00 37.94 85 VAL A CA 1
ATOM 639 C C . VAL A 1 85 ? 47.089 -13.562 -34.818 1.00 37.94 85 VAL A C 1
ATOM 641 O O . VAL A 1 85 ? 46.729 -12.457 -35.204 1.00 37.94 85 VAL A O 1
ATOM 644 N N . LYS A 1 86 ? 47.419 -13.809 -33.542 1.00 44.41 86 LYS A N 1
ATOM 645 C CA . LYS A 1 86 ? 47.667 -12.849 -32.447 1.00 44.41 86 LYS A CA 1
ATOM 646 C C . LYS A 1 86 ? 48.876 -11.945 -32.754 1.00 44.41 86 LYS A C 1
ATOM 648 O O . LYS A 1 86 ? 49.858 -12.434 -33.312 1.00 44.41 86 LYS A O 1
ATOM 653 N N . PRO A 1 87 ? 48.935 -10.743 -32.156 1.00 45.69 87 PRO A N 1
ATOM 654 C CA . PRO A 1 87 ? 50.075 -10.524 -31.269 1.00 45.69 87 PRO A CA 1
ATOM 655 C C . PRO A 1 87 ? 49.718 -9.919 -29.907 1.00 45.69 87 PRO A C 1
ATOM 657 O O . PRO A 1 87 ? 48.802 -9.122 -29.736 1.00 45.69 87 PRO A O 1
ATOM 660 N N . ARG A 1 88 ? 50.519 -10.361 -28.934 1.00 39.22 88 ARG A N 1
ATOM 661 C CA . ARG A 1 88 ? 50.687 -9.858 -27.567 1.00 39.22 88 ARG A CA 1
ATOM 662 C C . ARG A 1 88 ? 51.144 -8.396 -27.552 1.00 39.22 88 ARG A C 1
ATOM 664 O O . ARG A 1 88 ? 52.041 -8.038 -28.308 1.00 39.22 88 ARG A O 1
ATOM 671 N N . GLY A 1 89 ? 50.674 -7.645 -26.559 1.00 36.22 89 GLY A N 1
ATOM 672 C CA . GLY A 1 89 ? 51.309 -6.423 -26.067 1.00 36.22 89 GLY A CA 1
ATOM 673 C C . GLY A 1 89 ? 51.020 -6.258 -24.577 1.00 36.22 89 GLY A C 1
ATOM 674 O O . GLY A 1 89 ? 49.868 -6.141 -24.183 1.00 36.22 89 GLY A O 1
ATOM 675 N N . LEU A 1 90 ? 52.071 -6.358 -23.767 1.00 45.56 90 LEU A N 1
ATOM 676 C CA . LEU A 1 90 ? 52.104 -6.240 -22.306 1.00 45.56 90 LEU A CA 1
ATOM 677 C C . LEU A 1 90 ? 52.160 -4.773 -21.847 1.00 45.56 90 LEU A C 1
ATOM 679 O O . LEU A 1 90 ? 52.642 -3.926 -22.598 1.00 45.56 90 LEU A O 1
ATOM 683 N N . SER A 1 91 ? 51.920 -4.595 -20.537 1.00 38.09 91 SER A N 1
ATOM 684 C CA . SER A 1 91 ? 52.350 -3.494 -19.636 1.00 38.09 91 SER A CA 1
ATOM 685 C C . SER A 1 91 ? 51.285 -2.414 -19.396 1.00 38.09 91 SER A C 1
ATOM 687 O O . SER A 1 91 ? 50.600 -2.031 -20.330 1.00 38.09 91 SER A O 1
ATOM 689 N N . THR A 1 92 ? 51.091 -1.805 -18.224 1.00 35.75 92 THR A N 1
ATOM 690 C CA . THR A 1 92 ? 51.592 -1.966 -16.846 1.00 35.75 92 THR A CA 1
ATOM 691 C C . THR A 1 92 ? 50.703 -1.082 -15.952 1.00 35.75 92 THR A C 1
ATOM 693 O O . THR A 1 92 ? 50.133 -0.094 -16.403 1.00 35.75 92 THR A O 1
ATOM 696 N N . ILE A 1 93 ? 50.598 -1.483 -14.689 1.00 47.56 93 ILE A N 1
ATOM 697 C CA . ILE A 1 93 ? 49.890 -0.889 -13.546 1.00 47.56 93 ILE A CA 1
ATOM 698 C C . ILE A 1 93 ? 50.333 0.558 -13.249 1.00 47.56 93 ILE A C 1
ATOM 700 O O . ILE A 1 93 ? 51.531 0.824 -13.236 1.00 47.56 93 ILE A O 1
ATOM 704 N N . THR A 1 94 ? 49.405 1.421 -12.816 1.00 36.47 94 THR A N 1
ATOM 705 C CA . THR A 1 94 ? 49.674 2.405 -11.748 1.00 36.47 94 THR A CA 1
ATOM 706 C C . THR A 1 94 ? 48.462 2.574 -10.830 1.00 36.47 94 THR A C 1
ATOM 708 O O . THR A 1 94 ? 47.339 2.820 -11.258 1.00 36.47 94 THR A O 1
ATOM 711 N N . ILE A 1 95 ? 48.743 2.410 -9.540 1.00 47.09 95 ILE A N 1
ATOM 712 C CA . ILE A 1 95 ? 47.900 2.679 -8.376 1.00 47.09 95 ILE A CA 1
ATOM 713 C C . ILE A 1 95 ? 48.034 4.171 -8.044 1.00 47.09 95 ILE A C 1
ATOM 715 O O . ILE A 1 95 ? 49.146 4.692 -8.091 1.00 47.09 95 ILE A O 1
ATOM 719 N N . SER A 1 96 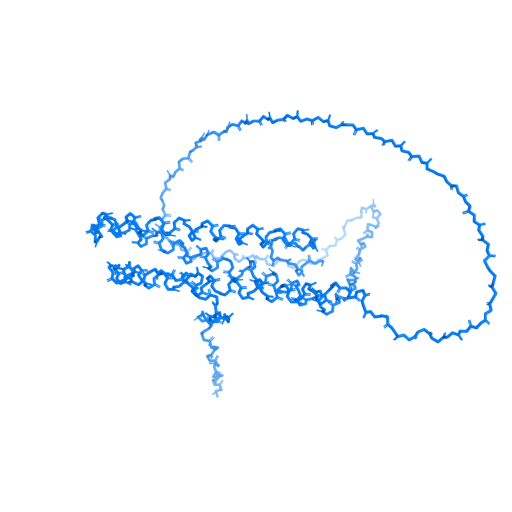? 46.956 4.829 -7.618 1.00 37.00 96 SER A N 1
ATOM 720 C CA . SER A 1 96 ? 47.067 5.862 -6.581 1.00 37.00 96 SER A CA 1
ATOM 721 C C . SER A 1 96 ? 45.758 5.982 -5.812 1.00 37.00 96 SER A C 1
ATOM 723 O O . SER A 1 96 ? 44.731 6.388 -6.351 1.00 37.00 96 SER A O 1
ATOM 725 N N . SER A 1 97 ? 45.842 5.612 -4.539 1.00 43.28 97 SER A N 1
ATOM 726 C CA . SER A 1 97 ? 44.910 5.931 -3.464 1.00 43.28 97 SER A CA 1
ATOM 727 C C . SER A 1 97 ? 44.796 7.444 -3.262 1.00 43.28 97 SER A C 1
ATOM 729 O O . SER A 1 97 ? 45.725 8.171 -3.611 1.00 43.28 97 SER A O 1
ATOM 731 N N . ASN A 1 98 ? 43.696 7.890 -2.650 1.00 46.53 98 ASN A N 1
ATOM 732 C CA . ASN A 1 98 ? 43.736 8.861 -1.557 1.00 46.53 98 ASN A CA 1
ATOM 733 C C . ASN A 1 98 ? 42.474 8.740 -0.689 1.00 46.53 98 ASN A C 1
ATOM 735 O O . ASN A 1 98 ? 41.364 8.563 -1.190 1.00 46.53 98 ASN A O 1
ATOM 739 N N . ASP A 1 99 ? 42.729 8.792 0.614 1.00 36.94 99 ASP A N 1
ATOM 740 C CA . ASP A 1 99 ? 41.847 8.545 1.746 1.00 36.94 99 ASP A CA 1
ATOM 741 C C . ASP A 1 99 ? 40.789 9.629 2.008 1.00 36.94 99 ASP A C 1
ATOM 743 O O . ASP A 1 99 ? 41.010 10.819 1.797 1.00 36.94 99 ASP A O 1
ATOM 747 N N . SER A 1 100 ? 39.652 9.136 2.503 1.00 40.41 100 SER A N 1
ATOM 748 C CA . SER A 1 100 ? 38.819 9.585 3.630 1.00 40.41 100 SER A CA 1
ATOM 749 C C . SER A 1 100 ? 38.962 11.013 4.176 1.00 40.41 100 SER A C 1
ATOM 751 O O . SER A 1 100 ? 40.025 11.389 4.654 1.00 40.41 100 SER A O 1
ATOM 753 N N . ASP A 1 101 ? 37.823 11.697 4.347 1.00 38.78 101 ASP A N 1
ATOM 754 C CA . ASP A 1 101 ? 37.519 12.283 5.658 1.00 38.78 101 ASP A CA 1
ATOM 755 C C . ASP A 1 101 ? 36.011 12.453 5.903 1.00 38.78 101 ASP A C 1
ATOM 757 O O . ASP A 1 101 ? 35.234 12.822 5.018 1.00 38.78 101 ASP A O 1
ATOM 761 N N . ALA A 1 102 ? 35.604 12.139 7.129 1.00 47.47 102 ALA A N 1
ATOM 762 C CA . ALA A 1 102 ? 34.241 12.212 7.632 1.00 47.47 102 ALA A CA 1
ATOM 763 C C . ALA A 1 102 ? 34.061 13.468 8.489 1.00 47.47 102 ALA A C 1
ATOM 765 O O . ALA A 1 102 ? 34.954 13.816 9.253 1.00 47.47 102 ALA A O 1
ATOM 766 N N . SER A 1 103 ? 32.877 14.090 8.461 1.00 36.28 103 SER A N 1
ATOM 767 C CA . SER A 1 103 ? 32.285 14.732 9.646 1.00 36.28 103 SER A CA 1
ATOM 768 C C . SER A 1 103 ? 30.839 15.149 9.400 1.00 36.28 103 SER A C 1
ATOM 770 O O . SER A 1 103 ? 30.512 15.855 8.449 1.00 36.28 103 SER A O 1
ATOM 772 N N . ALA A 1 104 ? 29.978 14.703 10.310 1.00 41.12 104 ALA A N 1
ATOM 773 C CA . ALA A 1 104 ? 28.604 15.135 10.466 1.00 41.12 104 ALA A CA 1
ATOM 774 C C . ALA A 1 104 ? 28.544 16.494 11.176 1.00 41.12 104 ALA A C 1
ATOM 776 O O . ALA A 1 104 ? 29.254 16.700 12.157 1.00 41.12 104 ALA A O 1
ATOM 777 N N . THR A 1 105 ? 27.615 17.361 10.773 1.00 41.28 105 THR A N 1
ATOM 778 C CA . THR A 1 105 ? 27.028 18.363 11.671 1.00 41.28 105 THR A CA 1
ATOM 779 C C . THR A 1 105 ? 25.532 18.501 11.401 1.00 41.28 105 THR A C 1
ATOM 781 O O . THR A 1 105 ? 25.066 18.820 10.311 1.00 41.28 105 THR A O 1
ATOM 784 N N . SER A 1 106 ? 24.769 18.201 12.444 1.00 40.91 106 SER A N 1
ATOM 785 C CA . SER A 1 106 ? 23.362 18.519 12.631 1.00 40.91 106 SER A CA 1
ATOM 786 C C . SER A 1 106 ? 23.177 20.015 12.882 1.00 40.91 106 SER A C 1
ATOM 788 O O . SER A 1 106 ? 23.905 20.558 13.709 1.00 40.91 106 SER A O 1
ATOM 790 N N . SER A 1 107 ? 22.140 20.628 12.307 1.00 34.62 107 SER A N 1
ATOM 791 C CA . SER A 1 107 ? 21.526 21.834 12.874 1.00 34.62 107 SER A CA 1
ATOM 792 C C . SER A 1 107 ? 20.034 21.883 12.577 1.00 34.62 107 SER A C 1
ATOM 794 O O . SER A 1 107 ? 19.587 21.762 11.439 1.00 34.62 107 SER A O 1
ATOM 796 N N . LEU A 1 108 ? 19.296 22.056 13.667 1.00 39.59 108 LEU A N 1
ATOM 797 C CA . LEU A 1 108 ? 17.865 22.274 13.780 1.00 39.59 108 LEU A CA 1
ATOM 798 C C . LEU A 1 108 ? 17.477 23.653 13.233 1.00 39.59 108 LEU A C 1
ATOM 800 O O . LEU A 1 108 ? 18.184 24.631 13.465 1.00 39.59 108 LEU A O 1
ATOM 804 N N . ALA A 1 109 ? 16.298 23.751 12.624 1.00 38.62 109 ALA A N 1
ATOM 805 C CA . ALA A 1 109 ? 15.558 25.004 12.541 1.00 38.62 109 ALA A CA 1
ATOM 806 C C . ALA A 1 109 ? 14.081 24.726 12.846 1.00 38.62 109 ALA A C 1
ATOM 808 O O . ALA A 1 109 ? 13.384 24.037 12.101 1.00 38.62 109 ALA A O 1
ATOM 809 N N . SER A 1 110 ? 13.641 25.239 13.990 1.00 34.34 110 SER A N 1
ATOM 810 C CA . SER A 1 110 ? 12.269 25.206 14.485 1.00 34.34 110 SER A CA 1
ATOM 811 C C . SER A 1 110 ? 11.529 26.485 14.089 1.00 34.34 110 SER A C 1
ATOM 813 O O . SER A 1 110 ? 12.121 27.550 14.199 1.00 34.34 110 SER A O 1
ATOM 815 N N . SER A 1 111 ? 10.232 26.333 13.771 1.00 35.19 111 SER A N 1
ATOM 816 C CA . SER A 1 111 ? 9.078 27.228 14.040 1.00 35.19 111 SER A CA 1
ATOM 817 C C . SER A 1 111 ? 9.168 28.692 13.558 1.00 35.19 111 SER A C 1
ATOM 819 O O . SER A 1 111 ? 10.142 29.382 13.799 1.00 35.19 111 SER A O 1
ATOM 821 N N . VAL A 1 112 ? 8.179 29.279 12.883 1.00 33.78 112 VAL A N 1
ATOM 822 C CA . VAL A 1 112 ? 6.812 29.563 13.353 1.00 33.78 112 VAL A CA 1
ATOM 823 C C . VAL A 1 112 ? 5.966 30.080 12.173 1.00 33.78 112 VAL A C 1
ATOM 825 O O . VAL A 1 112 ? 6.510 30.691 11.258 1.00 33.78 112 VAL A O 1
ATOM 828 N N . VAL A 1 113 ? 4.639 29.912 12.266 1.00 37.03 113 VAL A N 1
ATOM 829 C CA . VAL A 1 113 ? 3.576 30.931 12.050 1.00 37.03 113 VAL A CA 1
ATOM 830 C C . VAL A 1 113 ? 2.310 30.326 11.407 1.00 37.03 113 VAL A C 1
ATOM 832 O O . VAL A 1 113 ? 2.234 30.069 10.212 1.00 37.03 113 VAL A O 1
ATOM 835 N N . SER A 1 114 ? 1.316 30.153 12.284 1.00 37.91 114 SER A N 1
ATOM 836 C CA . SER A 1 114 ? -0.102 30.530 12.166 1.00 37.91 114 SER A CA 1
ATOM 837 C C . SER A 1 114 ? -0.986 29.992 11.030 1.00 37.91 114 SER A C 1
ATOM 839 O O . SER A 1 114 ? -0.998 30.486 9.909 1.00 37.91 114 SER A O 1
ATOM 841 N N . THR A 1 115 ? -1.905 29.108 11.424 1.00 41.69 115 THR A N 1
ATOM 842 C CA . THR A 1 115 ? -3.280 29.015 10.896 1.00 41.69 115 THR A CA 1
ATOM 843 C C . THR A 1 115 ? -4.079 30.289 11.224 1.00 41.69 115 THR A C 1
ATOM 845 O O . THR A 1 115 ? -3.888 30.845 12.309 1.00 41.69 115 THR A O 1
ATOM 848 N N . PRO A 1 116 ? -5.027 30.718 10.366 1.00 48.72 116 PRO A N 1
ATOM 849 C CA . PRO A 1 116 ? -6.414 30.331 10.637 1.00 48.72 116 PRO A CA 1
ATOM 850 C C . PRO A 1 116 ? -7.267 29.972 9.401 1.00 48.72 116 PRO A C 1
ATOM 852 O O . PRO A 1 116 ? -7.144 30.523 8.314 1.00 48.72 116 PRO A O 1
ATOM 855 N N . LEU A 1 117 ? -8.162 29.023 9.672 1.00 42.09 117 LEU A N 1
ATOM 856 C CA . LEU A 1 117 ? -9.462 28.684 9.088 1.00 42.09 117 LEU A CA 1
ATOM 857 C C . LEU A 1 117 ? -10.114 29.690 8.109 1.00 42.09 117 LEU A C 1
ATOM 859 O O . LEU A 1 117 ? -10.332 30.841 8.481 1.00 42.09 117 LEU A O 1
ATOM 863 N N . SER A 1 118 ? -10.574 29.204 6.942 1.00 35.22 118 SER A N 1
ATOM 864 C CA . SER A 1 118 ? -11.860 29.571 6.300 1.00 35.22 118 SER A CA 1
ATOM 865 C C . SER A 1 118 ? -12.157 28.729 5.041 1.00 35.22 118 SER A C 1
ATOM 867 O O . SER A 1 118 ? -11.346 28.625 4.128 1.00 35.22 118 SER A O 1
ATOM 869 N N . THR A 1 119 ? -13.367 28.179 4.983 1.00 43.38 119 THR A N 1
ATOM 870 C CA . THR A 1 119 ? -14.127 27.722 3.794 1.00 43.38 119 THR A CA 1
ATOM 871 C C . THR A 1 119 ? -15.495 28.436 3.841 1.00 43.38 119 THR A C 1
ATOM 873 O O . THR A 1 119 ? -15.828 28.878 4.944 1.00 43.38 119 THR A O 1
ATOM 876 N N . PRO A 1 120 ? -16.366 28.489 2.800 1.00 50.75 120 PRO A N 1
ATOM 877 C CA . PRO A 1 120 ? -16.307 27.907 1.446 1.00 50.75 120 PRO A CA 1
ATOM 878 C C . PRO A 1 120 ? -16.728 28.874 0.292 1.00 50.75 120 PRO A C 1
ATOM 880 O O . PRO A 1 120 ? -17.137 30.003 0.522 1.00 50.75 120 PRO A O 1
ATOM 883 N N . ASN A 1 121 ? -16.717 28.341 -0.942 1.00 36.75 121 ASN A N 1
ATOM 884 C CA . ASN A 1 121 ? -17.450 28.756 -2.158 1.00 36.75 121 ASN A CA 1
ATOM 885 C C . ASN A 1 121 ? -17.201 30.146 -2.782 1.00 36.75 121 ASN A C 1
ATOM 887 O O . ASN A 1 121 ? -17.592 31.169 -2.238 1.00 36.75 121 ASN A O 1
ATOM 891 N N . LEU A 1 122 ? -16.767 30.154 -4.050 1.00 42.19 122 LEU A N 1
ATOM 892 C CA . LEU A 1 122 ? -17.620 30.484 -5.208 1.00 42.19 122 LEU A CA 1
ATOM 893 C C . LEU A 1 122 ? -16.812 30.366 -6.509 1.00 42.19 122 LEU A C 1
ATOM 895 O O . LEU A 1 122 ? -15.667 30.799 -6.605 1.00 42.19 122 LEU A O 1
ATOM 899 N N . PHE A 1 123 ? -17.441 29.753 -7.509 1.00 49.50 123 PHE A N 1
ATOM 900 C CA . PHE A 1 123 ? -16.982 29.697 -8.890 1.00 49.50 123 PHE A CA 1
ATOM 901 C C . PHE A 1 123 ? -16.648 31.100 -9.406 1.00 49.50 123 PHE A C 1
ATOM 903 O O . PHE A 1 123 ? -17.516 31.967 -9.443 1.00 49.50 123 PHE A O 1
ATOM 910 N N . SER A 1 124 ? -15.419 31.304 -9.872 1.00 38.28 124 SER A N 1
ATOM 911 C CA . SER A 1 124 ? -15.111 32.396 -10.789 1.00 38.28 124 SER A CA 1
ATOM 912 C C . SER A 1 124 ? -13.967 31.962 -11.695 1.00 38.28 124 SER A C 1
ATOM 914 O O . SER A 1 124 ? -12.813 31.871 -11.284 1.00 38.28 124 SER A O 1
ATOM 916 N N . MET A 1 125 ? -14.324 31.597 -12.923 1.00 55.78 125 MET A N 1
ATOM 917 C CA . MET A 1 125 ? -13.385 31.429 -14.025 1.00 55.78 125 MET A CA 1
ATOM 918 C C . MET A 1 125 ? -12.999 32.825 -14.527 1.00 55.78 125 MET A C 1
ATOM 920 O O . MET A 1 125 ? -13.885 33.543 -14.992 1.00 55.78 125 MET A O 1
ATOM 924 N N . PRO A 1 126 ? -11.719 33.225 -14.532 1.00 50.06 126 PRO A N 1
ATOM 925 C CA . PRO A 1 126 ? -11.289 34.300 -15.406 1.00 50.06 126 PRO A CA 1
ATOM 926 C C . PRO A 1 126 ? -11.072 33.729 -16.813 1.00 50.06 126 PRO A C 1
ATOM 928 O O . PRO A 1 126 ? -10.081 33.060 -17.100 1.00 50.06 126 PRO A O 1
ATOM 931 N N . VAL A 1 127 ? -12.036 33.991 -17.695 1.00 47.72 127 VAL A N 1
ATOM 932 C CA . VAL A 1 127 ? -11.907 33.801 -19.144 1.00 47.72 127 VAL A CA 1
ATOM 933 C C . VAL A 1 127 ? -10.804 34.740 -19.632 1.00 47.72 127 VAL A C 1
ATOM 935 O O . VAL A 1 127 ? -10.936 35.958 -19.539 1.00 47.72 127 VAL A O 1
ATOM 938 N N . SER A 1 128 ? -9.693 34.191 -20.120 1.00 51.50 128 SER A N 1
ATOM 939 C CA . SER A 1 128 ? -8.646 34.986 -20.765 1.00 51.50 128 SER A CA 1
ATOM 940 C C . SER A 1 128 ? -9.153 35.483 -22.126 1.00 51.50 128 SER A C 1
ATOM 942 O O . SER A 1 128 ? -9.579 34.653 -22.935 1.00 51.50 128 SER A O 1
ATOM 944 N N . PRO A 1 129 ? -9.114 36.791 -22.433 1.00 56.91 129 PRO A N 1
ATOM 945 C CA . PRO A 1 129 ? -9.426 37.252 -23.774 1.00 56.91 129 PRO A CA 1
ATOM 946 C C . PRO A 1 129 ? -8.260 36.923 -24.714 1.00 56.91 129 PRO A C 1
ATOM 948 O O . PRO A 1 129 ? -7.135 37.390 -24.542 1.00 56.91 129 PRO A O 1
ATOM 951 N N . PHE A 1 130 ? -8.555 36.105 -25.722 1.00 48.44 130 PHE A N 1
ATOM 952 C CA . PHE A 1 130 ? -7.755 35.985 -26.933 1.00 48.44 130 PHE A CA 1
ATOM 953 C C . PHE A 1 130 ? -7.803 37.317 -27.689 1.00 48.44 130 PHE A C 1
ATOM 955 O O . PHE A 1 130 ? -8.858 37.708 -28.185 1.00 48.44 130 PHE A O 1
ATOM 962 N N . SER A 1 131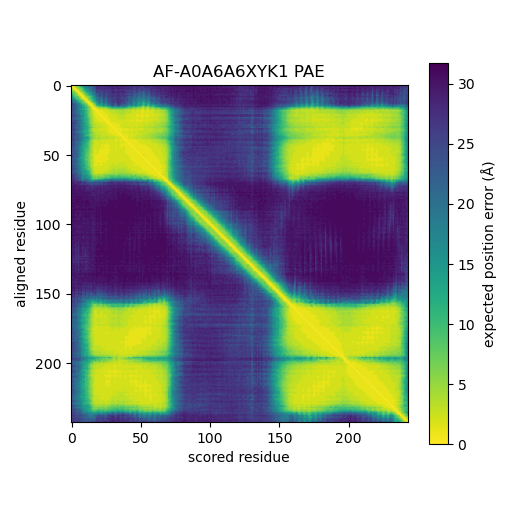 ? -6.656 37.978 -27.826 1.00 43.97 131 SER A N 1
ATOM 963 C CA . SER A 1 131 ? -6.486 39.108 -28.742 1.00 43.97 131 SER A CA 1
ATOM 964 C C . SER A 1 131 ? -5.641 38.653 -29.928 1.00 43.97 131 SER A C 1
ATOM 966 O O . SER A 1 131 ? -4.422 38.532 -29.830 1.00 43.97 131 SER A O 1
ATOM 968 N N . LEU A 1 132 ? -6.304 38.381 -31.051 1.00 46.62 132 LEU A N 1
ATOM 969 C CA . LEU A 1 132 ? -5.674 38.275 -32.364 1.00 46.62 132 LEU A CA 1
ATOM 970 C C . LEU A 1 132 ? -5.569 39.689 -32.944 1.00 46.62 132 LEU A C 1
ATOM 972 O O . LEU A 1 132 ? -6.559 40.218 -33.443 1.00 46.62 132 LEU A O 1
ATOM 976 N N . SER A 1 133 ? -4.378 40.282 -32.904 1.00 44.59 133 SER A N 1
ATOM 977 C CA . SER A 1 133 ? -4.075 41.499 -33.665 1.00 44.59 133 SER A CA 1
ATOM 978 C C . SER A 1 133 ? -2.949 41.217 -34.663 1.00 44.59 133 SER A C 1
ATOM 980 O O . SER A 1 133 ? -1.859 40.825 -34.240 1.00 44.59 133 SER A O 1
ATOM 982 N N . PRO A 1 134 ? -3.180 41.401 -35.976 1.00 49.03 134 PRO A N 1
ATOM 983 C CA . PRO A 1 134 ? -2.143 41.331 -36.994 1.00 49.03 134 PRO A CA 1
ATOM 984 C C . PRO A 1 134 ? -1.555 42.723 -37.302 1.00 49.03 134 PRO A C 1
ATOM 986 O O . PRO A 1 134 ? -2.290 43.705 -37.336 1.00 49.03 134 PRO A O 1
ATOM 989 N N . SER A 1 135 ? -0.266 42.748 -37.684 1.00 41.09 135 SER A N 1
ATOM 990 C CA . SER A 1 135 ? 0.423 43.832 -38.429 1.00 41.09 135 SER A CA 1
ATOM 991 C C . SER A 1 135 ? 0.779 45.096 -37.608 1.00 41.09 135 SER A C 1
ATOM 993 O O . SER A 1 135 ? -0.025 45.561 -36.820 1.00 41.09 135 SER A O 1
ATOM 995 N N . SER A 1 136 ? 1.923 45.777 -37.736 1.00 42.97 136 SER A N 1
ATOM 996 C CA . SER A 1 136 ? 3.119 45.636 -38.574 1.00 42.97 136 SER A CA 1
ATOM 997 C C . SER A 1 136 ? 4.211 46.603 -38.083 1.00 42.97 136 SER A C 1
ATOM 999 O O . SER A 1 136 ? 3.904 47.639 -37.507 1.00 42.97 136 SER A O 1
ATOM 1001 N N . PHE A 1 137 ? 5.454 46.283 -38.456 1.00 47.25 137 PHE A N 1
ATOM 1002 C CA . PHE A 1 137 ? 6.592 47.186 -38.680 1.00 47.25 137 PHE A CA 1
ATOM 1003 C C . PHE A 1 137 ? 7.145 48.012 -37.506 1.00 47.25 137 PHE A C 1
ATOM 1005 O O . PHE A 1 137 ? 6.831 49.184 -37.362 1.00 47.25 137 PHE A O 1
ATOM 1012 N N . GLU A 1 138 ? 8.171 47.468 -36.842 1.00 40.31 138 GLU A N 1
ATOM 1013 C CA . GLU A 1 138 ? 9.353 48.265 -36.495 1.00 40.31 138 GLU A CA 1
ATOM 1014 C C . GLU A 1 138 ? 10.644 47.500 -36.804 1.00 40.31 138 GLU A C 1
ATOM 1016 O O . GLU A 1 138 ? 10.831 46.322 -36.498 1.00 40.31 138 GLU A O 1
ATOM 1021 N N . LYS A 1 139 ? 11.527 48.214 -37.497 1.00 50.44 139 LYS A N 1
ATOM 1022 C CA . LYS A 1 139 ? 12.803 47.780 -38.047 1.00 50.44 139 LYS A CA 1
ATOM 1023 C C . LYS A 1 139 ? 13.849 47.850 -36.9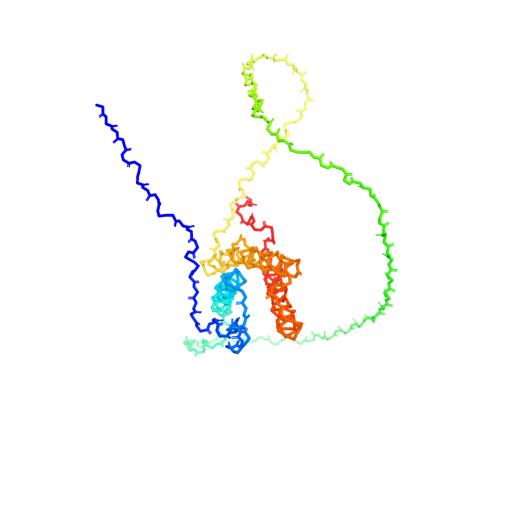36 1.00 50.44 139 LYS A C 1
ATOM 1025 O O . LYS A 1 139 ? 14.417 48.909 -36.700 1.00 50.44 139 LYS A O 1
ATOM 1030 N N . THR A 1 140 ? 14.128 46.729 -36.278 1.00 38.50 140 THR A N 1
ATOM 1031 C CA . THR A 1 140 ? 15.298 46.595 -35.403 1.00 38.50 140 THR A CA 1
ATOM 1032 C C . THR A 1 140 ? 16.206 45.491 -35.921 1.00 38.50 140 THR A C 1
ATOM 1034 O O . THR A 1 140 ? 15.830 44.333 -36.094 1.00 38.50 140 THR A O 1
ATOM 1037 N N . THR A 1 141 ? 17.436 45.884 -36.229 1.00 50.47 141 THR A N 1
ATOM 1038 C CA . THR A 1 141 ? 18.532 45.000 -36.598 1.00 50.47 141 THR A CA 1
ATOM 1039 C C . THR A 1 141 ? 18.916 44.149 -35.392 1.00 50.47 141 THR A C 1
ATOM 1041 O O . THR A 1 141 ? 19.730 44.557 -34.566 1.00 50.47 141 THR A O 1
ATOM 1044 N N . SER A 1 142 ? 18.351 42.953 -35.282 1.00 46.16 142 SER A N 1
ATOM 1045 C CA . SER A 1 142 ? 18.920 41.905 -34.444 1.00 46.16 142 SER A CA 1
ATOM 1046 C C . SER A 1 142 ? 18.895 40.585 -35.203 1.00 46.16 142 SER A C 1
ATOM 1048 O O . SER A 1 142 ? 17.955 40.257 -35.924 1.00 46.16 142 SER A O 1
ATOM 1050 N N . LYS A 1 143 ? 20.035 39.899 -35.132 1.00 49.38 143 LYS A N 1
ATOM 1051 C CA . LYS A 1 143 ? 20.364 38.672 -35.856 1.00 49.38 143 LYS A CA 1
ATOM 1052 C C . LYS A 1 143 ? 19.250 37.631 -35.669 1.00 49.38 143 LYS A C 1
ATOM 1054 O O . LYS A 1 143 ? 18.734 37.530 -34.556 1.00 49.38 143 LYS A O 1
ATOM 1059 N N . PRO A 1 144 ? 18.909 36.827 -36.692 1.00 46.03 144 PRO A N 1
ATOM 1060 C CA . PRO A 1 144 ? 17.939 35.756 -36.529 1.00 46.03 144 PRO A CA 1
ATOM 1061 C C . PRO A 1 144 ? 18.480 34.773 -35.488 1.00 46.03 144 PRO A C 1
ATOM 1063 O O . PRO A 1 144 ? 19.407 34.011 -35.756 1.00 46.03 144 PRO A O 1
ATOM 1066 N N . HIS A 1 145 ? 17.928 34.811 -34.276 1.00 52.09 145 HIS A N 1
ATOM 1067 C CA . HIS A 1 145 ? 18.089 33.726 -33.323 1.00 52.09 145 HIS A CA 1
ATOM 1068 C C . HIS A 1 145 ? 17.348 32.541 -33.938 1.00 52.09 145 HIS A C 1
ATOM 1070 O O . HIS A 1 145 ? 16.119 32.461 -33.878 1.00 52.09 145 HIS A O 1
ATOM 1076 N N . GLN A 1 146 ? 18.099 31.666 -34.612 1.00 48.34 146 GLN A N 1
ATOM 1077 C CA . GLN A 1 146 ? 17.646 30.330 -34.958 1.00 48.34 146 GLN A CA 1
ATOM 1078 C C . GLN A 1 146 ? 17.198 29.682 -33.651 1.00 48.34 146 GLN A C 1
ATOM 1080 O O . GLN A 1 146 ? 18.006 29.177 -32.875 1.00 48.34 146 GLN A O 1
ATOM 1085 N N . ARG A 1 147 ? 15.891 29.714 -33.381 1.00 52.81 147 ARG A N 1
ATOM 1086 C CA . ARG A 1 147 ? 15.292 28.741 -32.481 1.00 52.81 147 ARG A CA 1
ATOM 1087 C C . ARG A 1 147 ? 15.510 27.416 -33.185 1.00 52.81 147 ARG A C 1
ATOM 1089 O O . ARG A 1 147 ? 14.778 27.081 -34.113 1.00 52.81 147 ARG A O 1
ATOM 1096 N N . HIS A 1 148 ? 16.577 26.723 -32.803 1.00 49.84 148 HIS A N 1
ATOM 1097 C CA . HIS A 1 148 ? 16.752 25.322 -33.113 1.00 49.84 148 HIS A CA 1
ATOM 1098 C C . HIS A 1 148 ? 15.550 24.614 -32.501 1.00 49.84 148 HIS A C 1
ATOM 1100 O O . HIS A 1 148 ? 15.562 24.210 -31.343 1.00 49.84 148 HIS A O 1
ATOM 1106 N N . HIS A 1 149 ? 14.483 24.491 -33.287 1.00 50.78 149 HIS A N 1
ATOM 1107 C CA . HIS A 1 149 ? 13.434 23.514 -33.075 1.00 50.78 149 HIS A CA 1
ATOM 1108 C C . HIS A 1 149 ? 14.066 22.163 -33.425 1.00 50.78 149 HIS A C 1
ATOM 1110 O O . HIS A 1 149 ? 13.718 21.523 -34.415 1.00 50.78 149 HIS A O 1
ATOM 1116 N N . ALA A 1 150 ? 15.087 21.775 -32.657 1.00 50.94 150 ALA A N 1
ATOM 1117 C CA . ALA A 1 150 ? 15.570 20.419 -32.644 1.00 50.94 150 ALA A CA 1
ATOM 1118 C C . ALA A 1 150 ? 14.379 19.619 -32.131 1.00 50.94 150 ALA A C 1
ATOM 1120 O O . ALA A 1 150 ? 14.065 19.627 -30.945 1.00 50.94 150 ALA A O 1
ATOM 1121 N N . ARG A 1 151 ? 13.620 19.035 -33.062 1.00 57.25 151 ARG A N 1
ATOM 1122 C CA . ARG A 1 151 ? 12.760 17.907 -32.746 1.00 57.25 151 ARG A CA 1
ATOM 1123 C C . ARG A 1 151 ? 13.694 16.883 -32.122 1.00 57.25 151 ARG A C 1
ATOM 1125 O O . ARG A 1 151 ? 14.477 16.264 -32.838 1.00 57.25 151 ARG A O 1
ATOM 1132 N N . SER A 1 152 ? 13.669 16.792 -30.800 1.00 57.88 152 SER A N 1
ATOM 1133 C CA . SER A 1 152 ? 14.296 15.709 -30.064 1.00 57.88 152 SER A CA 1
ATOM 1134 C C . SER A 1 152 ? 13.597 14.437 -30.522 1.00 57.88 152 SER A C 1
ATOM 1136 O O . SER A 1 152 ? 12.493 14.128 -30.086 1.00 57.88 152 SER A O 1
ATOM 1138 N N . TYR A 1 153 ? 14.183 13.751 -31.498 1.00 56.66 153 TYR A N 1
ATOM 1139 C CA . TYR A 1 153 ? 13.794 12.389 -31.812 1.00 56.66 153 TYR A CA 1
ATOM 1140 C C . TYR A 1 153 ? 14.415 11.536 -30.715 1.00 56.66 153 TYR A C 1
ATOM 1142 O O . TYR A 1 153 ? 15.610 11.252 -30.743 1.00 56.66 153 TYR A O 1
ATOM 1150 N N . THR A 1 154 ? 13.626 11.210 -29.696 1.00 63.09 154 THR A N 1
ATOM 1151 C CA . THR A 1 154 ? 14.010 10.169 -28.753 1.00 63.09 154 THR A CA 1
ATOM 1152 C C . THR A 1 154 ? 13.989 8.847 -29.507 1.00 63.09 154 THR A C 1
ATOM 1154 O O . THR A 1 154 ? 13.023 8.514 -30.197 1.00 63.09 154 THR A O 1
ATOM 1157 N N . THR A 1 155 ? 15.094 8.112 -29.436 1.00 63.28 155 THR A N 1
ATOM 1158 C CA . THR A 1 155 ? 15.131 6.730 -29.907 1.00 63.28 155 THR A CA 1
ATOM 1159 C C . THR A 1 155 ? 14.028 5.961 -29.174 1.00 63.28 155 THR A C 1
ATOM 1161 O O . THR A 1 155 ? 13.925 6.115 -27.952 1.00 63.28 155 THR A O 1
ATOM 1164 N N . PRO A 1 156 ? 13.184 5.181 -29.876 1.00 67.44 156 PRO A N 1
ATOM 1165 C CA . PRO A 1 156 ? 12.168 4.361 -29.231 1.00 67.44 156 PRO A CA 1
ATOM 1166 C C . PRO A 1 156 ? 12.802 3.528 -28.120 1.00 67.44 156 PRO A C 1
ATOM 1168 O O . PRO A 1 156 ? 13.818 2.870 -28.343 1.00 67.44 156 PRO A O 1
ATOM 1171 N N . MET A 1 157 ? 12.228 3.609 -26.921 1.00 72.19 157 MET A N 1
ATOM 1172 C CA . MET A 1 157 ? 12.696 2.815 -25.793 1.00 72.19 157 MET A CA 1
ATOM 1173 C C . MET A 1 157 ? 12.539 1.333 -26.130 1.00 72.19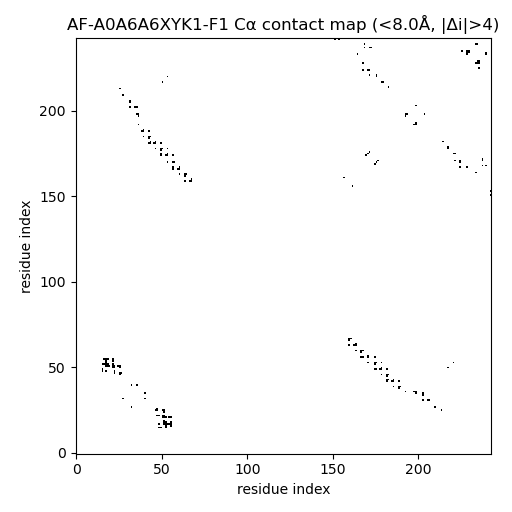 157 MET A C 1
ATOM 1175 O O . MET A 1 157 ? 11.535 0.938 -26.728 1.00 72.19 157 MET A O 1
ATOM 1179 N N . GLU A 1 158 ? 13.532 0.530 -25.755 1.00 82.19 158 GLU A N 1
ATOM 1180 C CA . GLU A 1 158 ? 13.442 -0.922 -25.873 1.00 82.19 158 GLU A CA 1
ATOM 1181 C C . GLU A 1 158 ? 12.165 -1.418 -25.166 1.00 82.19 158 GLU A C 1
ATOM 1183 O O . GLU A 1 158 ? 11.862 -0.914 -24.077 1.00 82.19 158 GLU A O 1
ATOM 1188 N N . PRO A 1 159 ? 11.395 -2.353 -25.757 1.00 83.81 159 PRO A N 1
ATOM 1189 C CA . PRO A 1 159 ? 10.104 -2.773 -25.214 1.00 83.81 159 PRO A CA 1
ATOM 1190 C C . PRO A 1 159 ? 10.164 -3.175 -23.736 1.00 83.81 159 PRO A C 1
ATOM 1192 O O . PRO A 1 159 ? 9.334 -2.727 -22.949 1.00 83.81 159 PRO A O 1
ATOM 1195 N N . ASP A 1 160 ? 11.189 -3.922 -23.328 1.00 85.94 160 ASP A N 1
ATOM 1196 C CA . ASP A 1 160 ? 11.322 -4.405 -21.950 1.00 85.94 160 ASP A CA 1
ATOM 1197 C C . ASP A 1 160 ? 11.597 -3.259 -20.963 1.00 85.94 160 ASP A C 1
ATOM 1199 O O . ASP A 1 160 ? 10.978 -3.172 -19.899 1.00 85.94 160 ASP A O 1
ATOM 1203 N N . MET A 1 161 ? 12.436 -2.291 -21.355 1.00 87.56 161 MET A N 1
ATOM 1204 C CA . MET A 1 161 ? 12.653 -1.060 -20.584 1.00 87.56 161 MET A CA 1
ATOM 1205 C C . MET A 1 161 ? 11.400 -0.176 -20.547 1.00 87.56 161 MET A C 1
ATOM 1207 O O . MET A 1 161 ? 11.164 0.517 -19.549 1.00 87.56 161 MET A O 1
ATOM 1211 N N . ALA A 1 162 ? 10.581 -0.208 -21.604 1.00 88.38 162 ALA A N 1
ATOM 1212 C CA . ALA A 1 162 ? 9.289 0.469 -21.662 1.00 88.38 162 ALA A CA 1
ATOM 1213 C C . ALA A 1 162 ? 8.300 -0.100 -20.650 1.00 88.38 162 ALA A C 1
ATOM 1215 O O . ALA A 1 162 ? 7.735 0.666 -19.864 1.00 88.38 162 ALA A O 1
ATOM 1216 N N . TYR A 1 163 ? 8.154 -1.423 -20.599 1.00 90.31 163 TYR A N 1
ATOM 1217 C CA . TYR A 1 163 ? 7.303 -2.082 -19.612 1.00 90.31 163 TYR A CA 1
ATOM 1218 C C . TYR A 1 163 ? 7.808 -1.869 -18.184 1.00 90.31 163 TYR A C 1
ATOM 1220 O O . TYR A 1 163 ? 7.010 -1.534 -17.309 1.00 90.31 163 TYR A O 1
ATOM 1228 N N . TYR A 1 164 ? 9.121 -1.965 -17.951 1.00 91.81 164 TYR A N 1
ATOM 1229 C CA . TYR A 1 164 ? 9.708 -1.706 -16.635 1.00 91.81 164 TYR A CA 1
ATOM 1230 C C . TYR A 1 164 ? 9.427 -0.277 -16.152 1.00 91.81 164 TYR A C 1
ATOM 1232 O O . TYR A 1 164 ? 8.959 -0.063 -15.033 1.00 91.81 164 TYR A O 1
ATOM 1240 N N . THR A 1 165 ? 9.676 0.718 -17.009 1.00 91.44 165 THR A N 1
ATOM 1241 C CA . THR A 1 165 ? 9.433 2.130 -16.681 1.00 91.44 165 THR A CA 1
ATOM 1242 C C . THR A 1 165 ? 7.955 2.401 -16.420 1.00 91.44 165 THR A C 1
ATOM 1244 O O . THR A 1 165 ? 7.621 3.128 -15.482 1.00 91.44 165 THR A O 1
ATOM 1247 N N . LEU A 1 166 ? 7.067 1.807 -17.223 1.00 90.75 166 LEU A N 1
ATOM 1248 C CA . LEU A 1 166 ? 5.623 1.934 -17.052 1.00 90.75 166 LEU A CA 1
ATOM 1249 C C . LEU A 1 166 ? 5.166 1.351 -15.713 1.00 90.75 166 LEU A C 1
ATOM 1251 O O . LEU A 1 166 ? 4.448 2.021 -14.972 1.00 90.75 166 LEU A O 1
ATOM 1255 N N . GLU A 1 167 ? 5.610 0.141 -15.384 1.00 92.38 167 GLU A N 1
ATOM 1256 C CA . GLU A 1 167 ? 5.264 -0.524 -14.129 1.00 92.38 167 GLU A CA 1
ATOM 1257 C C . GLU A 1 167 ? 5.785 0.270 -12.923 1.00 92.38 167 GLU A C 1
ATOM 1259 O O . GLU A 1 167 ? 5.041 0.524 -11.975 1.00 92.38 167 GLU A O 1
ATOM 1264 N N . LEU A 1 168 ? 7.032 0.752 -12.970 1.00 93.19 168 LEU A N 1
ATOM 1265 C CA . LEU A 1 168 ? 7.605 1.543 -11.879 1.00 93.19 168 LEU A CA 1
ATOM 1266 C C . LEU A 1 168 ? 6.885 2.886 -11.723 1.00 93.19 168 LEU A C 1
ATOM 1268 O O . LEU A 1 168 ? 6.685 3.359 -10.600 1.00 93.19 168 LEU A O 1
ATOM 1272 N N . SER A 1 169 ? 6.481 3.497 -12.839 1.00 90.69 169 SER A N 1
ATOM 1273 C CA . SER A 1 169 ? 5.658 4.703 -12.832 1.00 90.69 169 SER A CA 1
ATOM 1274 C C . SER A 1 169 ? 4.324 4.433 -12.137 1.00 90.69 169 SER A C 1
ATOM 1276 O O . SER A 1 169 ? 4.033 5.099 -11.144 1.00 90.69 169 SER A O 1
ATOM 1278 N N . HIS A 1 170 ? 3.582 3.408 -12.571 1.00 90.88 170 HIS A N 1
ATOM 1279 C CA . HIS A 1 170 ? 2.299 3.013 -11.985 1.00 90.88 170 HIS A CA 1
ATOM 1280 C C . HIS A 1 170 ? 2.414 2.713 -10.483 1.00 90.88 170 HIS A C 1
ATOM 1282 O O . HIS A 1 170 ? 1.638 3.229 -9.674 1.00 90.88 170 HIS A O 1
ATOM 1288 N N . LEU A 1 171 ? 3.439 1.962 -10.072 1.00 93.00 171 LEU A N 1
ATOM 1289 C CA . LEU A 1 171 ? 3.690 1.655 -8.665 1.00 93.00 171 LEU A CA 1
ATOM 1290 C C . LEU A 1 171 ? 3.828 2.932 -7.815 1.00 93.00 171 LEU A C 1
ATOM 1292 O O . LEU A 1 171 ? 3.295 3.010 -6.706 1.00 93.00 171 LEU A O 1
ATOM 1296 N N . ARG A 1 172 ? 4.516 3.955 -8.336 1.00 92.06 172 ARG A N 1
ATOM 1297 C CA . ARG A 1 172 ? 4.792 5.219 -7.632 1.00 92.06 172 ARG A CA 1
ATOM 1298 C C . ARG A 1 172 ? 3.649 6.224 -7.673 1.00 92.06 172 ARG A C 1
ATOM 1300 O O . ARG A 1 172 ? 3.517 7.006 -6.727 1.00 92.06 172 ARG A O 1
ATOM 1307 N N . THR A 1 173 ? 2.873 6.247 -8.751 1.00 91.00 173 THR A N 1
ATOM 1308 C CA . THR A 1 173 ? 1.807 7.237 -8.974 1.00 91.00 173 THR A CA 1
ATOM 1309 C C . THR A 1 173 ? 0.426 6.728 -8.585 1.00 91.00 173 THR A C 1
ATOM 1311 O O . THR A 1 173 ? -0.450 7.548 -8.311 1.00 91.00 173 THR A O 1
ATOM 1314 N N . GLU A 1 174 ? 0.240 5.413 -8.460 1.00 90.50 174 GLU A N 1
ATOM 1315 C CA . GLU A 1 174 ? -1.054 4.816 -8.130 1.00 90.50 174 GLU A CA 1
ATOM 1316 C C . GLU A 1 174 ? -0.990 3.930 -6.884 1.00 90.50 174 GLU A C 1
ATOM 1318 O O . GLU A 1 174 ? -1.619 4.254 -5.871 1.00 90.50 174 GLU A O 1
ATOM 1323 N N . SER A 1 175 ? -0.209 2.846 -6.901 1.00 93.56 175 SER A N 1
ATOM 1324 C CA . SER A 1 175 ? -0.274 1.826 -5.841 1.00 93.56 175 SER A CA 1
ATOM 1325 C C . SER A 1 175 ? 0.262 2.325 -4.491 1.00 93.56 175 SER A C 1
ATOM 1327 O O . SER A 1 175 ? -0.427 2.233 -3.473 1.00 93.56 175 SER A O 1
ATOM 1329 N N . LEU A 1 176 ? 1.468 2.905 -4.465 1.00 95.25 176 LEU A N 1
ATOM 1330 C CA . LEU A 1 176 ? 2.075 3.456 -3.246 1.00 95.25 176 LEU A CA 1
ATOM 1331 C C . LEU A 1 176 ? 1.271 4.641 -2.674 1.00 95.25 176 LEU A C 1
ATOM 1333 O O . LEU A 1 176 ? 1.000 4.659 -1.469 1.00 95.25 176 LEU A O 1
ATOM 1337 N N . PRO A 1 177 ? 0.811 5.617 -3.485 1.00 94.81 177 PRO A N 1
ATOM 1338 C CA . PRO A 1 177 ? -0.137 6.619 -3.020 1.00 94.81 177 PRO A CA 1
ATOM 1339 C C . PRO A 1 177 ? -1.397 6.004 -2.428 1.00 94.81 177 PRO A C 1
ATOM 1341 O O . PRO A 1 177 ? -1.808 6.454 -1.360 1.00 94.81 177 PRO A O 1
ATOM 1344 N N . CYS A 1 178 ? -1.996 4.994 -3.061 1.00 94.75 178 CYS A N 1
ATOM 1345 C CA . CYS A 1 178 ? -3.186 4.342 -2.525 1.00 94.75 178 CYS A CA 1
ATOM 1346 C C . CYS A 1 178 ? -2.928 3.752 -1.133 1.00 94.75 178 CYS A C 1
ATOM 1348 O O . CYS A 1 178 ? -3.676 4.052 -0.201 1.00 94.75 178 CYS A O 1
ATOM 1350 N N . LEU A 1 179 ? -1.820 3.025 -0.957 1.00 96.81 179 LEU A N 1
ATOM 1351 C CA . LEU A 1 179 ? -1.409 2.500 0.345 1.00 96.81 179 LEU A CA 1
ATOM 1352 C C . LEU A 1 179 ? -1.271 3.618 1.389 1.00 96.81 179 LEU A C 1
ATOM 1354 O O . LEU A 1 179 ? -1.830 3.517 2.480 1.00 96.81 179 LEU A O 1
ATOM 1358 N N . ARG A 1 180 ? -0.613 4.734 1.047 1.00 96.88 180 ARG A N 1
ATOM 1359 C CA . ARG A 1 180 ? -0.513 5.897 1.949 1.00 96.88 180 ARG A CA 1
ATOM 1360 C C . ARG A 1 180 ? -1.878 6.482 2.306 1.00 96.88 180 ARG A C 1
ATOM 1362 O O . ARG A 1 180 ? -2.082 6.909 3.439 1.00 96.88 180 ARG A O 1
ATOM 1369 N N . HIS A 1 181 ? -2.808 6.557 1.356 1.00 96.94 181 HIS A N 1
ATOM 1370 C CA . HIS A 1 181 ? -4.159 7.048 1.630 1.00 96.94 181 HIS A CA 1
ATOM 1371 C C . HIS A 1 181 ? -4.913 6.096 2.559 1.00 96.94 181 HIS A C 1
ATOM 1373 O O . HIS A 1 181 ? -5.501 6.565 3.529 1.00 96.94 181 HIS A O 1
ATOM 1379 N N . ALA A 1 182 ? -4.835 4.785 2.324 1.00 96.75 182 ALA A N 1
ATOM 1380 C CA . ALA A 1 182 ? -5.446 3.780 3.189 1.00 96.75 182 ALA A CA 1
ATOM 1381 C C . ALA A 1 182 ? -4.883 3.844 4.622 1.00 96.75 182 ALA A C 1
ATOM 1383 O O . ALA A 1 182 ? -5.651 3.853 5.582 1.00 96.75 182 ALA A O 1
ATOM 1384 N N . ILE A 1 183 ? -3.564 4.012 4.777 1.00 98.00 183 ILE A N 1
ATOM 1385 C CA . ILE A 1 183 ? -2.915 4.202 6.087 1.00 98.00 183 ILE A CA 1
ATOM 1386 C C . ILE A 1 183 ? -3.465 5.437 6.808 1.00 98.00 183 ILE A C 1
ATOM 1388 O O . ILE A 1 183 ? -3.843 5.347 7.972 1.00 98.00 183 ILE A O 1
ATOM 1392 N N . ARG A 1 184 ? -3.590 6.577 6.114 1.00 97.94 184 ARG A N 1
ATOM 1393 C CA . ARG A 1 184 ? -4.168 7.797 6.711 1.00 97.94 184 ARG A CA 1
ATOM 1394 C C . ARG A 1 184 ? -5.622 7.616 7.136 1.00 97.94 184 ARG A C 1
ATOM 1396 O O . ARG A 1 184 ? -6.054 8.249 8.096 1.00 97.94 184 ARG A O 1
ATOM 1403 N N . VAL A 1 185 ? -6.389 6.797 6.415 1.00 97.56 185 VAL A N 1
ATOM 1404 C CA . VAL A 1 185 ? -7.766 6.470 6.805 1.00 97.56 185 VAL A CA 1
ATOM 1405 C C . VAL A 1 185 ? -7.754 5.700 8.123 1.00 97.56 185 VAL A C 1
ATOM 1407 O O . VAL A 1 185 ? -8.463 6.108 9.033 1.00 97.56 185 VAL A O 1
ATOM 1410 N N . VAL A 1 186 ? -6.908 4.674 8.263 1.00 97.81 186 VAL A N 1
ATOM 1411 C CA . VAL A 1 186 ? -6.770 3.924 9.524 1.00 97.81 186 VAL A CA 1
ATOM 1412 C C . VAL A 1 186 ? -6.317 4.831 10.669 1.00 97.81 186 VAL A C 1
ATOM 1414 O O . VAL A 1 186 ? -6.914 4.780 11.737 1.00 97.81 186 VAL A O 1
ATOM 1417 N N . ASP A 1 187 ? -5.322 5.703 10.460 1.00 97.81 187 ASP A N 1
ATOM 1418 C CA . ASP A 1 187 ? -4.870 6.638 11.504 1.00 97.81 187 ASP A CA 1
ATOM 1419 C C . ASP A 1 187 ? -6.014 7.561 11.975 1.00 97.81 187 ASP A C 1
ATOM 1421 O O . ASP A 1 187 ? -6.145 7.842 13.166 1.00 97.81 187 ASP A O 1
ATOM 1425 N N . ARG A 1 188 ? -6.879 8.012 11.057 1.00 97.38 188 ARG A N 1
ATOM 1426 C CA . ARG A 1 188 ? -8.072 8.800 11.397 1.00 97.38 188 ARG A CA 1
ATOM 1427 C C . ARG A 1 188 ? -9.095 7.985 12.190 1.00 97.38 188 ARG A C 1
ATOM 1429 O O . ARG A 1 188 ? -9.538 8.461 13.231 1.00 97.38 188 ARG A O 1
ATOM 1436 N N . GLU A 1 189 ? -9.459 6.791 11.724 1.00 96.44 189 GLU A N 1
ATOM 1437 C CA . GLU A 1 189 ? -10.441 5.941 12.417 1.00 96.44 189 GLU A CA 1
ATOM 1438 C C . GLU A 1 189 ? -9.933 5.500 13.799 1.00 96.44 189 GLU A C 1
ATOM 1440 O O . GLU A 1 189 ? -10.701 5.448 14.758 1.00 96.44 189 GLU A O 1
ATOM 1445 N N . LEU A 1 190 ? -8.627 5.257 13.938 1.00 95.81 190 LEU A N 1
ATOM 1446 C CA . LEU A 1 190 ? -7.988 4.962 15.219 1.00 95.81 190 LEU A CA 1
ATOM 1447 C C . LEU A 1 190 ? -8.119 6.138 16.193 1.00 95.81 190 LEU A C 1
ATOM 1449 O O . LEU A 1 190 ? -8.472 5.944 17.354 1.00 95.81 190 LEU A O 1
ATOM 1453 N N . ASN A 1 191 ? -7.850 7.361 15.731 1.00 95.75 191 ASN A N 1
ATOM 1454 C CA . ASN A 1 191 ? -7.978 8.554 16.566 1.00 95.75 191 ASN A CA 1
ATOM 1455 C C . ASN A 1 191 ? -9.430 8.795 17.006 1.00 95.75 191 ASN A C 1
ATOM 1457 O O . ASN A 1 191 ? -9.662 9.158 18.158 1.00 95.75 191 ASN A O 1
ATOM 1461 N N . GLU A 1 192 ? -10.407 8.547 16.130 1.00 94.62 192 GLU A N 1
ATOM 1462 C CA . GLU A 1 192 ? -11.825 8.596 16.505 1.00 94.62 192 GLU A CA 1
ATOM 1463 C C . GLU A 1 192 ? -12.189 7.507 17.521 1.00 94.62 192 GLU A C 1
ATOM 1465 O O . GLU A 1 192 ? -12.850 7.801 18.516 1.00 94.62 192 GLU A O 1
ATOM 1470 N N . SER A 1 193 ? -11.692 6.281 17.341 1.00 93.12 193 SER A N 1
ATOM 1471 C CA . SER A 1 193 ? -11.939 5.166 18.270 1.00 93.12 193 SER A CA 1
ATOM 1472 C C . SER A 1 193 ? -11.388 5.463 19.672 1.00 93.12 193 SER A C 1
ATOM 1474 O O . SER A 1 193 ? -12.051 5.196 20.673 1.00 93.12 193 SER A O 1
ATOM 1476 N N . LYS A 1 194 ? -10.210 6.102 19.756 1.00 92.94 194 LYS A N 1
ATOM 1477 C CA . LYS A 1 194 ? -9.630 6.591 21.020 1.00 92.94 194 LYS A CA 1
ATOM 1478 C C . LYS A 1 194 ? -10.481 7.679 21.668 1.00 92.94 194 LYS A C 1
ATOM 1480 O O . LYS A 1 194 ? -10.671 7.672 22.878 1.00 92.94 194 LYS A O 1
ATOM 1485 N N . ARG A 1 195 ? -11.000 8.618 20.870 1.00 93.88 195 ARG A N 1
ATOM 1486 C CA . ARG A 1 195 ? -11.851 9.716 21.355 1.00 93.88 195 ARG A CA 1
ATOM 1487 C C . ARG A 1 195 ? -13.178 9.207 21.919 1.00 93.88 195 ARG A C 1
ATOM 1489 O O . ARG A 1 195 ? -13.708 9.806 22.850 1.00 93.88 195 ARG A O 1
ATOM 1496 N N . LEU A 1 196 ? -13.717 8.138 21.336 1.00 92.38 196 LEU A N 1
ATOM 1497 C CA . LEU A 1 196 ? -14.983 7.527 21.738 1.00 92.38 196 LEU A CA 1
ATOM 1498 C C . LEU A 1 196 ? -14.829 6.439 22.812 1.00 92.38 196 LEU A C 1
ATOM 1500 O O . LEU A 1 196 ? -15.842 5.968 23.319 1.00 92.38 196 LEU A O 1
ATOM 1504 N N . VAL A 1 197 ? -13.593 6.078 23.186 1.00 87.81 197 VAL A N 1
ATOM 1505 C CA . VAL A 1 197 ? -13.286 5.001 24.148 1.00 87.81 197 VAL A CA 1
ATOM 1506 C C . VAL A 1 197 ? -13.966 3.683 23.736 1.00 87.81 197 VAL A C 1
ATOM 1508 O O . VAL A 1 197 ? -14.541 2.967 24.548 1.00 87.81 197 VAL A O 1
ATOM 1511 N N . GLU A 1 198 ? -13.938 3.379 22.432 1.00 87.75 198 GLU A N 1
ATOM 1512 C CA . GLU A 1 198 ? -14.526 2.148 21.873 1.00 87.75 198 GLU A CA 1
ATOM 1513 C C . GLU A 1 198 ? -13.621 0.919 22.049 1.00 87.75 198 GLU A C 1
ATOM 1515 O O . GLU A 1 198 ? -14.070 -0.207 21.855 1.00 87.75 198 GLU A O 1
ATOM 1520 N N . LEU A 1 199 ? -12.351 1.141 22.391 1.00 90.19 199 LEU A N 1
ATOM 1521 C CA . LEU A 1 199 ? -11.324 0.115 22.535 1.00 90.19 199 LEU A CA 1
ATOM 1522 C C . LEU A 1 199 ? -10.835 0.065 23.981 1.00 90.19 199 LEU A C 1
ATOM 1524 O O . LEU A 1 199 ? -10.519 1.091 24.582 1.00 90.19 199 LEU A O 1
ATO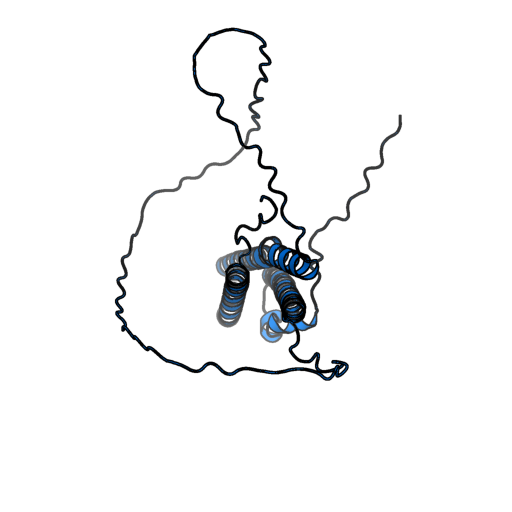M 1528 N N . ASP A 1 200 ? -10.733 -1.147 24.502 1.00 93.50 200 ASP A N 1
ATOM 1529 C CA . ASP A 1 200 ? -10.004 -1.480 25.715 1.00 93.50 200 ASP A CA 1
ATOM 1530 C C . ASP A 1 200 ? -8.496 -1.220 25.548 1.00 93.50 200 ASP A C 1
ATOM 1532 O O . ASP A 1 200 ? -7.934 -1.332 24.455 1.00 93.50 200 ASP A O 1
ATOM 1536 N N . GLU A 1 201 ? -7.831 -0.846 26.645 1.00 94.31 201 GLU A N 1
ATOM 1537 C CA . GLU A 1 201 ? -6.425 -0.412 26.624 1.00 94.31 201 GLU A CA 1
ATOM 1538 C C . GLU A 1 201 ? -5.471 -1.511 26.133 1.00 94.31 201 GLU A C 1
ATOM 1540 O O . GLU A 1 201 ? -4.504 -1.222 25.427 1.00 94.31 201 GLU A O 1
ATOM 1545 N N . GLU A 1 202 ? -5.765 -2.772 26.459 1.00 95.69 202 GLU A N 1
ATOM 1546 C CA . GLU A 1 202 ? -4.988 -3.936 26.026 1.00 95.69 202 GLU A CA 1
ATOM 1547 C C . GLU A 1 202 ? -5.086 -4.141 24.507 1.00 95.69 202 GLU A C 1
ATOM 1549 O O . GLU A 1 202 ? -4.063 -4.132 23.815 1.00 95.69 202 GLU A O 1
ATOM 1554 N N . THR A 1 203 ? -6.308 -4.225 23.962 1.00 95.50 203 THR A N 1
ATOM 1555 C CA . THR A 1 203 ? -6.537 -4.317 22.508 1.00 95.50 203 THR A CA 1
ATOM 1556 C C . THR A 1 203 ? -5.913 -3.138 21.764 1.00 95.50 203 THR A C 1
ATOM 1558 O O . THR A 1 203 ? -5.313 -3.321 20.701 1.00 95.50 203 THR A O 1
ATOM 1561 N N . LEU A 1 204 ? -6.015 -1.925 22.316 1.00 96.44 204 LEU A N 1
ATOM 1562 C CA . LEU A 1 204 ? -5.412 -0.738 21.719 1.00 96.44 204 LEU A CA 1
ATOM 1563 C C . LEU A 1 204 ? -3.882 -0.850 21.649 1.00 96.44 204 LEU A C 1
ATOM 1565 O O . LEU A 1 204 ? -3.304 -0.568 20.599 1.00 96.44 204 LEU A O 1
ATOM 1569 N N . GLY A 1 205 ? -3.230 -1.286 22.729 1.00 96.81 205 GLY A N 1
ATOM 1570 C CA . GLY A 1 205 ? -1.776 -1.456 22.775 1.00 96.81 205 GLY A CA 1
ATOM 1571 C C . GLY A 1 205 ? -1.266 -2.489 21.765 1.00 96.81 205 GLY A C 1
ATOM 1572 O O . GLY A 1 205 ? -0.307 -2.230 21.031 1.00 96.81 205 GLY A O 1
ATOM 1573 N N . GLU A 1 206 ? -1.938 -3.637 21.662 1.00 97.62 206 GLU A N 1
ATOM 1574 C CA . GLU A 1 206 ? -1.609 -4.672 20.674 1.00 97.62 206 GLU A CA 1
ATOM 1575 C C . GLU A 1 206 ? -1.804 -4.184 19.235 1.00 97.62 206 GLU A C 1
ATOM 1577 O O . GLU A 1 206 ? -0.944 -4.397 18.369 1.00 97.62 206 GLU A O 1
ATOM 1582 N N . PHE A 1 207 ? -2.917 -3.488 18.983 1.00 97.50 207 PHE A N 1
ATOM 1583 C CA . PHE A 1 207 ? -3.197 -2.887 17.688 1.00 97.50 207 PHE A CA 1
ATOM 1584 C C . PHE A 1 207 ? -2.118 -1.884 17.290 1.00 97.50 207 PHE A C 1
ATOM 1586 O O . PHE A 1 207 ? -1.614 -1.942 16.168 1.00 97.50 207 PHE A O 1
ATOM 1593 N N . GLU A 1 208 ? -1.722 -0.986 18.191 1.00 97.38 208 GLU A N 1
ATOM 1594 C CA . GLU A 1 208 ? -0.693 0.011 17.908 1.00 97.38 208 GLU A CA 1
ATOM 1595 C C . GLU A 1 208 ? 0.665 -0.621 17.610 1.00 97.38 208 GLU A C 1
ATOM 1597 O O . GLU A 1 208 ? 1.329 -0.209 16.654 1.00 97.38 208 GLU A O 1
ATOM 1602 N N . ALA A 1 209 ? 1.060 -1.654 18.357 1.00 97.94 209 ALA A N 1
ATOM 1603 C CA . ALA A 1 209 ? 2.301 -2.380 18.107 1.00 97.94 209 ALA A CA 1
ATOM 1604 C C . ALA A 1 209 ? 2.312 -3.019 16.708 1.00 97.94 209 ALA A C 1
ATOM 1606 O O . ALA A 1 209 ? 3.269 -2.859 15.938 1.00 97.94 209 ALA A O 1
ATOM 1607 N N . TRP A 1 210 ? 1.219 -3.692 16.333 1.00 97.88 210 TRP A N 1
ATOM 1608 C CA . TRP A 1 210 ? 1.049 -4.230 14.984 1.00 97.88 210 TRP A CA 1
ATOM 1609 C C . TRP A 1 210 ? 1.054 -3.115 13.928 1.00 97.88 210 TRP A C 1
ATOM 1611 O O . TRP A 1 210 ? 1.713 -3.232 12.888 1.00 97.88 210 TRP A O 1
ATOM 1621 N N . TRP A 1 211 ? 0.371 -2.004 14.202 1.00 97.94 211 TRP A N 1
ATOM 1622 C CA . TRP A 1 211 ? 0.202 -0.904 13.261 1.00 97.94 211 TRP A CA 1
ATOM 1623 C C . TRP A 1 211 ? 1.505 -0.159 12.977 1.00 97.94 211 TRP A C 1
ATOM 1625 O O . TRP A 1 211 ? 1.801 0.162 11.823 1.00 97.94 211 TRP A O 1
ATOM 1635 N N . VAL A 1 212 ? 2.341 0.054 13.996 1.00 98.31 212 VAL A N 1
ATOM 1636 C CA . VAL A 1 212 ? 3.690 0.617 13.841 1.00 98.31 212 VAL A CA 1
ATOM 1637 C C . VAL A 1 212 ? 4.521 -0.230 12.880 1.00 98.31 212 VAL A C 1
ATOM 1639 O O . VAL A 1 212 ? 5.142 0.319 11.966 1.00 98.31 212 VAL A O 1
ATOM 1642 N N . LYS A 1 213 ? 4.476 -1.563 13.011 1.00 98.12 213 LYS A N 1
ATOM 1643 C CA . LYS A 1 213 ? 5.178 -2.473 12.096 1.00 98.12 213 LYS A CA 1
ATOM 1644 C C . LYS A 1 213 ? 4.697 -2.305 10.654 1.00 98.12 213 LYS A C 1
ATOM 1646 O O . LYS A 1 213 ? 5.525 -2.191 9.753 1.00 98.12 213 LYS A O 1
ATOM 1651 N N . LYS A 1 214 ? 3.381 -2.238 10.419 1.00 98.19 214 LYS A N 1
ATOM 1652 C CA . LYS A 1 214 ? 2.830 -2.056 9.061 1.00 98.19 214 LYS A CA 1
ATOM 1653 C C . LYS A 1 214 ? 3.186 -0.700 8.457 1.00 98.19 214 LYS A C 1
ATOM 1655 O O . LYS A 1 214 ? 3.546 -0.641 7.281 1.00 98.19 214 LYS A O 1
ATOM 1660 N N . LYS A 1 215 ? 3.168 0.375 9.250 1.00 98.00 215 LYS A N 1
ATOM 1661 C CA . LYS A 1 215 ? 3.628 1.699 8.801 1.00 98.00 215 LYS A CA 1
ATOM 1662 C C . LYS A 1 215 ? 5.107 1.686 8.423 1.00 98.00 215 LYS A C 1
ATOM 1664 O O . LYS A 1 215 ? 5.460 2.209 7.369 1.00 98.00 215 LYS A O 1
ATOM 1669 N N . ALA A 1 216 ? 5.954 1.040 9.224 1.00 98.25 216 ALA A N 1
ATOM 1670 C CA . ALA A 1 216 ? 7.368 0.875 8.897 1.00 98.25 216 ALA A CA 1
ATOM 1671 C C . ALA A 1 216 ? 7.563 0.101 7.581 1.00 98.25 216 ALA A C 1
ATOM 1673 O O . ALA A 1 216 ? 8.356 0.519 6.739 1.00 98.25 216 ALA A O 1
ATOM 1674 N N . THR A 1 217 ? 6.791 -0.969 7.352 1.00 98.00 217 THR A N 1
ATOM 1675 C CA . THR A 1 217 ? 6.795 -1.695 6.071 1.00 98.00 217 THR A CA 1
ATOM 1676 C C . THR A 1 217 ? 6.415 -0.786 4.902 1.00 98.00 217 THR A C 1
ATOM 1678 O O . THR A 1 217 ? 7.128 -0.760 3.904 1.00 98.00 217 THR A O 1
ATOM 1681 N N . ALA A 1 218 ? 5.341 -0.001 5.020 1.00 97.38 218 ALA A N 1
ATOM 1682 C CA . ALA A 1 218 ? 4.912 0.914 3.962 1.00 97.38 218 ALA A CA 1
ATOM 1683 C C . ALA A 1 218 ? 5.967 1.984 3.631 1.00 97.38 218 ALA A C 1
ATOM 1685 O O . ALA A 1 218 ? 6.216 2.259 2.459 1.00 97.38 218 ALA A O 1
ATOM 1686 N N . ILE A 1 219 ? 6.635 2.539 4.648 1.00 97.62 219 ILE A N 1
ATOM 1687 C CA . ILE A 1 219 ? 7.747 3.483 4.460 1.00 97.62 219 ILE A CA 1
ATOM 1688 C C . ILE A 1 219 ? 8.916 2.806 3.731 1.00 97.62 219 ILE A C 1
ATOM 1690 O O . ILE A 1 219 ? 9.480 3.386 2.805 1.00 97.62 219 ILE A O 1
ATOM 1694 N N . GLY A 1 220 ? 9.256 1.569 4.106 1.00 98.00 220 GLY A N 1
ATOM 1695 C CA . GLY A 1 220 ? 10.291 0.792 3.423 1.00 98.00 220 GLY A CA 1
ATOM 1696 C C . GLY A 1 220 ? 9.960 0.530 1.950 1.00 98.00 220 GLY A C 1
ATOM 1697 O O . GLY A 1 220 ? 10.836 0.629 1.093 1.00 98.00 220 GLY A O 1
ATOM 1698 N N . LEU A 1 221 ? 8.689 0.271 1.628 1.00 97.38 221 LEU A N 1
ATOM 1699 C CA . LEU A 1 221 ? 8.224 0.111 0.245 1.00 97.38 221 LEU A CA 1
ATOM 1700 C C . LEU A 1 221 ? 8.345 1.418 -0.553 1.00 97.38 221 LEU A C 1
ATOM 1702 O O . LEU A 1 221 ? 8.818 1.397 -1.689 1.00 97.38 221 LEU A O 1
ATOM 1706 N N . ASP A 1 222 ? 8.004 2.563 0.043 1.00 94.75 222 ASP A N 1
ATOM 1707 C CA . ASP A 1 222 ? 8.203 3.877 -0.583 1.00 94.75 222 ASP A CA 1
ATOM 1708 C C . ASP A 1 222 ? 9.684 4.147 -0.891 1.00 94.75 222 ASP A C 1
ATOM 1710 O O . ASP A 1 222 ? 10.036 4.592 -1.990 1.00 94.75 222 ASP A O 1
ATOM 1714 N N . GLN A 1 223 ? 10.567 3.824 0.056 1.00 96.50 223 GLN A N 1
ATOM 1715 C CA . GLN A 1 223 ? 12.014 3.937 -0.122 1.00 96.50 223 GLN A CA 1
ATOM 1716 C C . GLN A 1 223 ? 12.527 2.995 -1.216 1.00 96.50 223 GLN A C 1
ATOM 1718 O O . GLN A 1 223 ? 13.302 3.433 -2.065 1.00 96.50 223 GLN A O 1
ATOM 1723 N N . LYS A 1 224 ? 12.052 1.740 -1.263 1.00 96.38 224 LYS A N 1
ATOM 1724 C CA . LYS A 1 224 ? 12.392 0.774 -2.324 1.00 96.38 224 LYS A CA 1
ATOM 1725 C C . LYS A 1 224 ? 12.001 1.314 -3.702 1.00 96.38 224 LYS A C 1
ATOM 1727 O O . LYS A 1 224 ? 12.823 1.325 -4.614 1.00 96.38 224 LYS A O 1
ATOM 1732 N N . GLY A 1 225 ? 10.783 1.838 -3.848 1.00 93.94 225 GLY A N 1
ATOM 1733 C CA . GLY A 1 225 ? 10.318 2.428 -5.108 1.00 93.94 225 GLY A CA 1
ATOM 1734 C C . GLY A 1 225 ? 11.126 3.660 -5.534 1.00 93.94 225 GLY A C 1
ATOM 1735 O O . GLY A 1 225 ? 11.300 3.914 -6.728 1.00 93.94 225 GLY A O 1
ATOM 1736 N N . LEU A 1 226 ? 11.634 4.445 -4.578 1.00 92.81 226 LEU A N 1
ATOM 1737 C CA . LEU A 1 226 ? 12.544 5.566 -4.844 1.00 92.81 226 LEU A CA 1
ATOM 1738 C C . LEU A 1 226 ? 13.932 5.103 -5.268 1.00 92.81 226 LEU A C 1
ATOM 1740 O O . LEU A 1 226 ? 14.439 5.596 -6.274 1.00 92.81 226 LEU A O 1
ATOM 1744 N N . ALA A 1 227 ? 14.500 4.139 -4.551 1.00 94.38 227 ALA A N 1
ATOM 1745 C CA . ALA A 1 227 ? 15.802 3.574 -4.866 1.00 94.38 227 ALA A CA 1
ATOM 1746 C C . ALA A 1 227 ? 15.836 3.001 -6.291 1.00 94.38 227 ALA A C 1
ATOM 1748 O O . ALA A 1 227 ? 16.739 3.341 -7.049 1.00 94.38 227 ALA A O 1
ATOM 1749 N N . LEU A 1 228 ? 14.811 2.238 -6.695 1.00 93.38 228 LEU A N 1
ATOM 1750 C CA . LEU A 1 228 ? 14.713 1.686 -8.054 1.00 93.38 228 LEU A CA 1
ATOM 1751 C C . LEU A 1 228 ? 14.655 2.771 -9.138 1.00 93.38 228 LEU A C 1
ATOM 1753 O O . LEU A 1 228 ? 15.289 2.640 -10.183 1.00 93.38 228 LEU A O 1
ATOM 1757 N N . SER A 1 229 ? 13.933 3.867 -8.880 1.00 91.25 229 SER A N 1
ATOM 1758 C CA . SER A 1 229 ? 13.840 4.981 -9.839 1.00 91.25 229 SER A CA 1
ATOM 1759 C C . SER A 1 229 ? 15.193 5.653 -10.037 1.00 91.25 229 SER A C 1
ATOM 1761 O O . SER A 1 229 ? 15.607 5.888 -11.168 1.00 91.25 229 SER A O 1
ATOM 1763 N N . ILE A 1 230 ? 15.905 5.914 -8.936 1.00 90.69 230 ILE A N 1
ATOM 1764 C CA . ILE A 1 230 ? 17.239 6.523 -8.966 1.00 90.69 230 ILE A CA 1
ATOM 1765 C C . ILE A 1 230 ? 18.234 5.588 -9.661 1.00 90.69 230 ILE A C 1
ATOM 1767 O O . ILE A 1 230 ? 18.958 6.029 -10.549 1.00 90.69 230 ILE A O 1
ATOM 1771 N N . GLN A 1 231 ? 18.233 4.300 -9.307 1.00 91.19 231 GLN A N 1
ATOM 1772 C CA . GLN A 1 231 ? 19.143 3.299 -9.868 1.00 91.19 231 GLN A CA 1
ATOM 1773 C C . GLN A 1 231 ? 19.032 3.192 -11.395 1.00 91.19 231 GLN A C 1
ATOM 1775 O O . GLN A 1 231 ? 20.038 2.994 -12.069 1.00 91.19 231 GLN A O 1
ATOM 1780 N N . ARG A 1 232 ? 17.818 3.310 -11.943 1.00 87.00 232 ARG A N 1
ATOM 1781 C CA . ARG A 1 232 ? 17.546 3.166 -13.382 1.00 87.00 232 ARG A CA 1
ATOM 1782 C C . ARG A 1 232 ? 17.437 4.506 -14.122 1.00 87.00 232 ARG A C 1
ATOM 1784 O O . ARG A 1 232 ? 17.098 4.512 -15.300 1.00 87.00 232 ARG A O 1
ATOM 1791 N N . GLY A 1 233 ? 17.708 5.633 -13.456 1.00 85.94 233 GLY A N 1
ATOM 1792 C CA . GLY A 1 233 ? 17.637 6.969 -14.061 1.00 85.94 233 GLY A CA 1
ATOM 1793 C C . GLY A 1 233 ? 16.223 7.403 -14.470 1.00 85.94 233 GLY A C 1
ATOM 1794 O O . GLY A 1 233 ? 16.071 8.270 -15.328 1.00 85.94 233 GLY A O 1
ATOM 1795 N N . ILE A 1 234 ? 15.185 6.809 -13.875 1.00 84.19 234 ILE A N 1
ATOM 1796 C CA . ILE A 1 234 ? 13.784 7.109 -14.186 1.00 84.19 234 ILE A CA 1
ATOM 1797 C C . ILE A 1 234 ? 13.337 8.322 -13.351 1.00 84.19 234 ILE A C 1
ATOM 1799 O O . ILE A 1 234 ? 13.542 8.334 -12.131 1.00 84.19 234 ILE A O 1
ATOM 1803 N N . PRO A 1 235 ? 12.696 9.342 -13.960 1.00 80.88 235 PRO A N 1
ATOM 1804 C CA . PRO A 1 235 ? 12.215 10.513 -13.238 1.00 80.88 235 PRO A CA 1
ATOM 1805 C C . PRO A 1 235 ? 11.293 10.144 -12.069 1.00 80.88 235 PRO A C 1
ATOM 1807 O O . PRO A 1 235 ? 10.282 9.456 -12.213 1.00 80.88 235 PRO A O 1
ATOM 1810 N N . THR A 1 236 ? 11.626 10.642 -10.881 1.00 74.12 236 THR A N 1
ATOM 1811 C CA . THR A 1 236 ? 10.932 10.303 -9.628 1.00 74.12 236 THR A CA 1
ATOM 1812 C C . THR A 1 236 ? 9.572 10.989 -9.476 1.00 74.12 236 THR A C 1
ATOM 1814 O O . THR A 1 236 ? 8.777 10.585 -8.622 1.00 74.12 236 THR A O 1
ATOM 1817 N N . ASN A 1 237 ? 9.302 12.001 -10.303 1.00 68.44 237 ASN A N 1
ATOM 1818 C CA . ASN A 1 237 ? 8.118 12.860 -10.301 1.00 68.44 237 ASN A CA 1
ATOM 1819 C C . ASN A 1 237 ? 6.905 12.261 -11.039 1.00 68.44 237 ASN A C 1
ATOM 1821 O O . ASN A 1 237 ? 5.892 12.940 -11.175 1.00 68.44 237 ASN A O 1
ATOM 1825 N N . GLY A 1 238 ? 6.977 11.006 -11.503 1.00 56.09 238 GLY A N 1
ATOM 1826 C CA . GLY A 1 238 ? 5.832 10.304 -12.103 1.00 56.09 238 GLY A CA 1
ATOM 1827 C C . GLY A 1 238 ? 5.392 10.843 -13.471 1.00 56.09 238 GLY A C 1
ATOM 1828 O O . GLY A 1 238 ? 4.406 10.373 -14.024 1.00 56.09 238 GLY A O 1
ATOM 1829 N N . LEU A 1 239 ? 6.134 11.801 -14.032 1.00 54.78 239 LEU A N 1
ATOM 1830 C CA . LEU A 1 239 ? 5.838 12.521 -15.275 1.00 54.78 239 LEU A CA 1
ATOM 1831 C C . LEU A 1 239 ? 6.871 12.192 -16.366 1.00 54.78 239 LEU A C 1
ATOM 1833 O O . LEU A 1 239 ? 7.309 13.064 -17.108 1.00 54.78 239 LEU A O 1
ATOM 1837 N N . GLY A 1 240 ? 7.269 10.923 -16.479 1.00 53.19 240 GLY A N 1
ATOM 1838 C CA . GLY A 1 240 ? 8.271 10.451 -17.448 1.00 53.19 240 GLY A CA 1
ATOM 1839 C C . GLY A 1 240 ? 7.864 10.520 -18.931 1.00 53.19 240 GLY A C 1
ATOM 1840 O O . GLY A 1 240 ? 8.489 9.851 -19.743 1.00 53.19 240 GLY A O 1
ATOM 1841 N N . TRP A 1 241 ? 6.831 11.290 -19.294 1.00 43.56 241 TRP A N 1
ATOM 1842 C CA . TRP A 1 241 ? 6.323 11.418 -20.670 1.00 43.56 241 TRP A CA 1
ATOM 1843 C C . TRP A 1 241 ? 6.666 12.748 -21.350 1.00 43.56 241 TRP A C 1
ATOM 1845 O O . TRP A 1 241 ? 6.348 12.925 -22.522 1.00 43.56 241 TRP A O 1
ATOM 1855 N N . SER A 1 242 ? 7.315 13.685 -20.659 1.00 41.38 242 SER A N 1
ATOM 1856 C CA . SER A 1 242 ? 7.809 14.917 -21.284 1.00 41.38 242 SER A CA 1
ATOM 1857 C C . SER A 1 242 ? 9.334 14.904 -21.334 1.00 41.38 242 SER A C 1
ATOM 1859 O O . SER A 1 242 ? 9.988 15.369 -20.399 1.00 41.38 242 SER A O 1
ATOM 1861 N N . ALA A 1 243 ? 9.861 14.335 -22.420 1.00 35.25 243 ALA A N 1
ATOM 1862 C CA . ALA A 1 243 ? 11.177 14.654 -22.966 1.00 35.25 243 ALA A CA 1
ATOM 1863 C C . ALA A 1 243 ? 11.019 15.705 -24.075 1.00 35.25 243 ALA A C 1
ATOM 1865 O O . ALA A 1 243 ? 9.994 15.639 -24.795 1.00 35.25 243 ALA A O 1
#

Radius of gyration: 29.56 Å; Cα contacts (8 Å, |Δi|>4): 121; chains: 1; bounding box: 85×71×66 Å

Foldseek 3Di:
DDDDPPPPDPPPPDPLDFDCVQLVVLDDPPVLLVLDDPQLNVLSVLLSSLRRSLVRLVVVLVVLVVVPPPDPPPPDDDDDDDDDDDDDDDDDDDDDDDDDDDDDDDDDDDDDDDDDDDDDDDDDDDDDDDDDDDDDDDDDDDDPPPPPPVPPPDDPDDVSVVVSLVSLLCSLVPSLVSSVVSLVSSVVVLVVCVVVVVDDPVSNVSVVVSSVVSVVVSVVSNVVSVVVCVVVVHDNPSPSPDD

Secondary structure (DSSP, 8-state):
------------S------GGGHHHHPPPHHHHTTS-HHHHHHHHHHHHHHHHHHHHHHHHHHHHHHTS--S-------------------------------------------------------PPP-----------------------PPPPPHHHHHHHHHHHHIIIIIHHHHHHHHHHHHHHHHHHHHHT-S-HHHHHHHHHHHHHHHHHHHHHHHHHHHHHHHTT--TTS-TT--

Mean predicted aligned error: 18.05 Å

Nearest PDB structures (foldseek):
  4kaw-assembly1_X  TM=6.302E-01  e=1.449E+00  Mycobacterium tuberculosis
  4oyd-assembly2_D  TM=5.125E-01  e=1.307E+00  synthetic construct
  4kb4-assembly1_A  TM=5.172E-01  e=1.779E+00  Mycobacterium tuberculosis
  5jsb-assembly1_B  TM=5.498E-01  e=3.128E+00  synthetic construct
  3lf9-assembly1_A  TM=5.605E-01  e=9.673E+00  synthetic construct

Solvent-accessible surface area (backbone atoms only — not comparable to full-atom values): 16178 Å² total; per-residue (Å²): 138,86,80,80,79,76,74,78,68,78,80,84,76,76,83,68,80,47,50,73,78,43,34,67,80,52,59,70,61,64,80,60,56,75,74,53,58,71,73,46,52,58,32,46,50,48,30,23,54,29,46,11,24,38,53,38,48,50,52,52,46,49,58,43,52,53,72,70,48,79,71,91,77,78,86,81,83,82,79,86,78,89,82,85,83,86,83,90,84,86,89,80,90,83,88,82,87,86,83,87,87,87,84,90,80,89,81,89,83,79,88,89,84,81,87,83,92,86,85,82,88,77,94,75,83,83,81,78,82,84,80,89,79,82,87,81,89,82,93,71,98,66,79,86,77,76,75,75,78,68,75,80,77,73,74,81,69,54,68,64,61,45,51,41,52,50,52,55,35,46,39,63,67,45,33,48,49,47,27,54,52,26,48,53,47,34,57,49,46,51,53,51,37,62,75,67,62,77,58,56,71,66,63,47,53,54,50,49,57,55,47,54,54,52,52,53,51,52,52,51,50,54,50,50,58,49,52,54,24,63,76,70,73,44,65,85,82,62,61,81,83,76,128

Organism: NCBI:txid574789